Protein AF-A0A7C4CI92-F1 (afdb_monomer_lite)

Sequence (298 aa):
MAIMGMILSGGLESLERYFREVYGPNAEVLRVLEIPSGKERSGMDLKGFGYGIPYLIEVSVNGEIKKVVLETIRPEGFGHEHFSDRAQILLWQHSAFNNLPKHVRSIDVGAFTARGTLKSLGDCREFFIITEFVDGKPYYLDLEAIKARGELSNLDVERCLALSNYLVEVHSVKGVGLEPLYIRRARELIGHGECIMGLIDSYPPGLEYADEGTLMEIERKCIEWRWRLKKKAYRCARVHGDFHPWNILFREGTDFTVLDRSRGEWGEPADDLAAMTINYLFYSLQAYGEIKDPFKRL

Structure (mmCIF, N/CA/C/O backbone):
data_AF-A0A7C4CI92-F1
#
_entry.id   AF-A0A7C4CI92-F1
#
loop_
_atom_site.group_PDB
_atom_site.id
_atom_site.type_symbol
_atom_site.label_atom_id
_atom_site.label_alt_id
_atom_site.label_comp_id
_atom_site.label_asym_id
_atom_site.label_entity_id
_atom_site.label_seq_id
_atom_site.pdbx_PDB_ins_code
_atom_site.Cartn_x
_atom_site.Cartn_y
_atom_site.Cartn_z
_atom_site.occupancy
_atom_site.B_iso_or_equiv
_atom_site.auth_seq_id
_atom_site.auth_comp_id
_atom_site.auth_asym_id
_atom_site.auth_atom_id
_atom_site.pdbx_PDB_model_num
ATOM 1 N N . MET A 1 1 ? -14.639 14.294 4.909 1.00 31.89 1 MET A N 1
ATOM 2 C CA . MET A 1 1 ? -15.789 14.915 5.613 1.00 31.89 1 MET A CA 1
ATOM 3 C C . MET A 1 1 ? -17.120 14.195 5.362 1.00 31.89 1 MET A C 1
ATOM 5 O O . MET A 1 1 ? -17.843 14.011 6.326 1.00 31.89 1 MET A O 1
ATOM 9 N N . ALA A 1 2 ? -17.440 13.712 4.150 1.00 29.64 2 ALA A N 1
ATOM 10 C CA . ALA A 1 2 ? -18.724 13.030 3.880 1.00 29.64 2 ALA A CA 1
ATOM 11 C C . ALA A 1 2 ? -18.882 11.633 4.536 1.00 29.64 2 ALA A C 1
ATOM 13 O O . ALA A 1 2 ? -19.946 11.322 5.062 1.00 29.64 2 ALA A O 1
ATOM 14 N N . ILE A 1 3 ? -17.813 10.826 4.615 1.00 36.97 3 ILE A N 1
ATOM 15 C CA . ILE A 1 3 ? -17.832 9.509 5.301 1.00 36.97 3 ILE A CA 1
ATOM 16 C C . ILE A 1 3 ? -18.056 9.660 6.820 1.00 36.97 3 ILE A C 1
ATOM 18 O O . ILE A 1 3 ? -18.629 8.787 7.466 1.00 36.97 3 ILE A O 1
ATOM 22 N N . MET A 1 4 ? -17.672 10.809 7.383 1.00 38.66 4 MET A N 1
ATOM 23 C CA . MET A 1 4 ? -17.744 11.106 8.818 1.00 38.66 4 MET A CA 1
ATOM 24 C C . MET A 1 4 ? -19.188 11.204 9.337 1.00 38.66 4 MET A C 1
ATOM 26 O O . MET A 1 4 ? -19.422 10.939 10.509 1.00 38.66 4 MET A O 1
ATOM 30 N N . GLY A 1 5 ? -20.148 11.543 8.466 1.00 34.94 5 GLY A N 1
ATOM 31 C CA . GLY A 1 5 ? -21.577 11.593 8.795 1.00 34.94 5 GLY A CA 1
ATOM 32 C C . GLY A 1 5 ? -22.371 10.336 8.414 1.00 34.94 5 GLY A C 1
ATOM 33 O O . GLY A 1 5 ? -23.483 10.160 8.902 1.00 34.94 5 GLY A O 1
ATOM 34 N N . MET A 1 6 ? -21.824 9.457 7.563 1.00 36.69 6 MET A N 1
ATOM 35 C CA . MET A 1 6 ? -22.544 8.286 7.027 1.00 36.69 6 MET A CA 1
ATOM 36 C C . MET A 1 6 ? -22.371 7.000 7.847 1.00 36.69 6 MET A C 1
ATOM 38 O O . MET A 1 6 ? -23.255 6.148 7.810 1.00 36.69 6 MET A O 1
ATOM 42 N N . ILE A 1 7 ? -21.291 6.866 8.629 1.00 44.41 7 ILE A N 1
ATOM 43 C CA . ILE A 1 7 ? -21.002 5.660 9.440 1.00 44.41 7 ILE A CA 1
ATOM 44 C C . ILE A 1 7 ? -22.080 5.393 10.518 1.00 44.41 7 ILE A C 1
ATOM 46 O O . ILE A 1 7 ? -22.148 4.313 11.089 1.00 44.41 7 ILE A O 1
ATOM 50 N N . LEU A 1 8 ? -22.966 6.353 10.780 1.00 49.16 8 LEU A N 1
ATOM 51 C CA . LEU A 1 8 ? -23.655 6.481 12.062 1.00 49.16 8 LEU A CA 1
ATOM 52 C C . LEU A 1 8 ? -25.186 6.438 11.967 1.00 49.16 8 LEU A C 1
ATOM 54 O O . LEU A 1 8 ? -25.868 7.010 12.809 1.00 49.16 8 LEU A O 1
ATOM 58 N N . SER A 1 9 ? -25.748 5.797 10.940 1.00 44.81 9 SER A N 1
ATOM 59 C CA . SER A 1 9 ? -27.210 5.631 10.834 1.00 44.81 9 SER A CA 1
ATOM 60 C C . SER A 1 9 ? -27.744 4.341 11.470 1.00 44.81 9 SER A C 1
ATOM 62 O O . SER A 1 9 ? -28.949 4.239 11.698 1.00 44.81 9 SER A O 1
ATOM 64 N N . GLY A 1 10 ? -26.876 3.381 11.811 1.00 51.94 10 GLY A N 1
ATOM 65 C CA . GLY A 1 10 ? -27.260 2.177 12.545 1.00 51.94 10 GLY A CA 1
ATOM 66 C C . GLY A 1 10 ? -27.449 2.481 14.028 1.00 51.94 10 GLY A C 1
ATOM 67 O O . GLY A 1 10 ? -26.474 2.570 14.767 1.00 51.94 10 GLY A O 1
ATOM 68 N N . GLY A 1 11 ? -28.697 2.667 14.460 1.00 68.19 11 GLY A N 1
ATOM 69 C CA . GLY A 1 11 ? -29.050 2.842 15.872 1.00 68.19 11 GLY A CA 1
ATOM 70 C C . GLY A 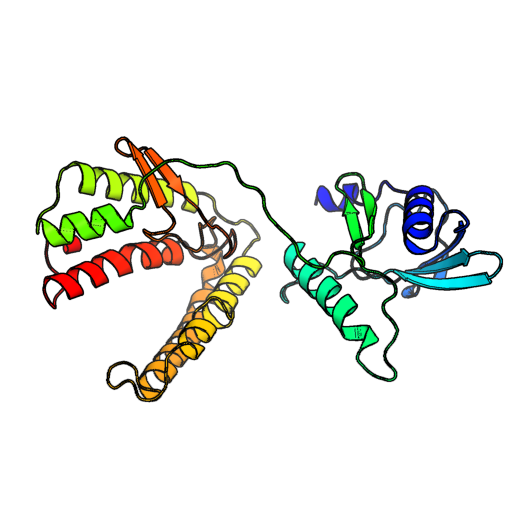1 11 ? -28.852 1.572 16.714 1.00 68.19 11 GLY A C 1
ATOM 71 O O . GLY A 1 11 ? -28.164 0.631 16.313 1.00 68.19 11 GLY A O 1
ATOM 72 N N . LEU A 1 12 ? -29.507 1.531 17.878 1.00 76.44 12 LEU A N 1
ATOM 73 C CA . LEU A 1 12 ? -29.485 0.413 18.839 1.00 76.44 12 LEU A CA 1
ATOM 74 C C . LEU A 1 12 ? -29.743 -0.957 18.176 1.00 76.44 12 LEU A C 1
ATOM 76 O O . LEU A 1 12 ? -29.064 -1.933 18.484 1.00 76.44 12 LEU A O 1
ATOM 80 N N . GLU A 1 13 ? -30.628 -1.004 17.177 1.00 82.00 13 GLU A N 1
ATOM 81 C CA . GLU A 1 13 ? -30.944 -2.210 16.397 1.00 82.00 13 GLU A CA 1
ATOM 82 C C . GLU A 1 13 ? -29.722 -2.848 15.719 1.00 82.00 13 GLU A C 1
ATOM 84 O O . GLU A 1 13 ? -29.640 -4.071 15.593 1.00 82.00 13 GLU A O 1
ATOM 89 N N . SER A 1 14 ? -28.760 -2.040 15.258 1.00 85.69 14 SER A N 1
ATOM 90 C CA . SER A 1 14 ? -27.549 -2.581 14.639 1.00 85.69 14 SER A CA 1
ATOM 91 C C . SER A 1 14 ? -26.626 -3.223 15.672 1.00 85.69 14 SER A C 1
ATOM 93 O O . SER A 1 14 ? -25.970 -4.211 15.345 1.00 85.69 14 SER A O 1
ATOM 95 N N . LEU A 1 15 ? -26.554 -2.670 16.886 1.00 88.81 15 LEU A N 1
ATOM 96 C CA . LEU A 1 15 ? -25.782 -3.257 17.984 1.00 88.81 15 LEU A CA 1
ATOM 97 C C . LEU A 1 15 ? -26.432 -4.550 18.465 1.00 88.81 15 LEU A C 1
ATOM 99 O O . LEU A 1 15 ? -25.735 -5.540 18.649 1.00 88.81 15 LEU A O 1
ATOM 103 N N . GLU A 1 16 ? -27.757 -4.571 18.608 1.00 90.00 16 GLU A N 1
ATOM 104 C CA . GLU A 1 16 ? -28.485 -5.791 18.958 1.00 90.00 16 GLU A CA 1
ATOM 105 C C . GLU A 1 16 ? -28.254 -6.900 17.940 1.00 90.00 16 GLU A C 1
ATOM 107 O O . GLU A 1 16 ? -27.928 -8.023 18.315 1.00 90.00 16 GLU A O 1
ATOM 112 N N . ARG A 1 17 ? -28.374 -6.592 16.643 1.00 91.88 17 ARG A N 1
ATOM 113 C CA . ARG A 1 17 ? -28.113 -7.572 15.584 1.00 91.88 17 ARG A CA 1
ATOM 114 C C . ARG A 1 17 ? -26.695 -8.131 15.677 1.00 91.88 17 ARG A C 1
ATOM 116 O O . ARG A 1 17 ? -26.527 -9.342 15.599 1.00 91.88 17 ARG A O 1
ATOM 123 N N . TYR A 1 18 ? -25.711 -7.259 15.875 1.00 94.56 18 TYR A N 1
ATOM 124 C CA . TYR A 1 18 ? -24.314 -7.650 16.035 1.00 94.56 18 TYR A CA 1
ATOM 125 C C . TYR A 1 18 ? -24.098 -8.534 17.267 1.00 94.56 18 TYR A C 1
ATOM 127 O O . TYR A 1 18 ? -23.521 -9.609 17.160 1.00 94.56 18 TYR A O 1
ATOM 135 N N . PHE A 1 19 ? -24.621 -8.161 18.436 1.00 95.56 19 PHE A N 1
ATOM 136 C CA . PHE A 1 19 ? -24.462 -8.995 19.629 1.00 95.56 19 PHE A CA 1
ATOM 137 C C . PHE A 1 19 ? -25.232 -10.312 19.546 1.00 95.56 19 PHE A C 1
ATOM 139 O O . PHE A 1 19 ? -24.803 -11.284 20.161 1.00 95.56 19 PHE A O 1
ATOM 146 N N . ARG A 1 20 ? -26.311 -10.392 18.756 1.00 95.12 20 ARG A N 1
ATOM 147 C CA . ARG A 1 20 ? -26.966 -11.672 18.451 1.00 95.12 20 ARG A CA 1
ATOM 148 C C . ARG A 1 20 ? -26.115 -12.582 17.570 1.00 95.12 20 ARG A C 1
ATOM 150 O O . ARG A 1 20 ? -26.191 -13.796 17.721 1.00 95.12 20 ARG A O 1
ATOM 157 N N . GLU A 1 21 ? -25.300 -12.016 16.686 1.00 94.62 21 GLU A N 1
ATOM 158 C CA . GLU A 1 21 ? -24.302 -12.763 15.912 1.00 94.62 21 GLU A CA 1
ATOM 159 C C . GLU A 1 21 ? -23.171 -13.269 16.825 1.00 94.62 21 GLU A C 1
ATOM 161 O O . GLU A 1 21 ? -22.838 -14.449 16.788 1.00 94.62 21 GLU A O 1
ATOM 166 N N . VAL A 1 22 ? -22.659 -12.414 17.719 1.00 95.44 22 VAL A N 1
ATOM 167 C CA . VAL A 1 22 ? -21.520 -12.730 18.606 1.00 95.44 22 VAL A CA 1
ATOM 168 C C . VAL A 1 22 ? -21.887 -13.670 19.764 1.00 95.44 22 VAL A C 1
ATOM 170 O O . VAL A 1 22 ? -21.120 -14.568 20.106 1.00 95.44 22 VAL A O 1
ATOM 173 N N . TYR A 1 23 ? -23.039 -13.466 20.406 1.00 95.69 23 TYR A N 1
ATOM 174 C CA . TYR A 1 23 ? -23.449 -14.192 21.618 1.00 95.69 23 TYR A CA 1
ATOM 175 C C . TYR A 1 23 ? -24.660 -15.115 21.429 1.00 95.69 23 TYR A C 1
ATOM 177 O O . TYR A 1 23 ? -25.036 -15.827 22.364 1.00 95.69 23 TYR A O 1
ATOM 185 N N . GLY A 1 24 ? -25.262 -15.136 20.240 1.00 94.25 24 GLY A N 1
ATOM 186 C CA . GLY A 1 24 ? -26.440 -15.940 19.922 1.00 94.25 24 GLY A CA 1
ATOM 187 C C . GLY A 1 24 ? -27.769 -15.172 20.012 1.00 94.25 24 GLY A C 1
ATOM 188 O O . GLY A 1 24 ? -27.833 -14.052 20.520 1.00 94.25 24 GLY A O 1
ATOM 189 N N . PRO A 1 25 ? -28.876 -15.777 19.542 1.00 94.44 25 PRO A N 1
ATOM 190 C CA . PRO A 1 25 ? -30.129 -15.075 19.235 1.00 94.44 25 PRO A CA 1
ATOM 191 C C . PRO A 1 25 ? -30.817 -14.407 20.435 1.00 94.44 25 PRO A C 1
ATOM 193 O O . PRO A 1 25 ? -31.605 -13.486 20.239 1.00 94.44 25 PRO A O 1
ATOM 196 N N . ASN A 1 26 ? -30.506 -14.839 21.660 1.00 93.50 26 ASN A N 1
ATOM 197 C CA . ASN A 1 26 ? -31.076 -14.300 22.898 1.00 93.50 26 ASN A CA 1
ATOM 198 C C . ASN A 1 26 ? -30.316 -13.075 23.436 1.00 93.50 26 ASN A C 1
ATOM 200 O O . ASN A 1 26 ? -30.596 -12.638 24.550 1.00 93.50 26 ASN A O 1
ATOM 204 N N . ALA A 1 27 ? -29.322 -12.561 22.705 1.00 95.75 27 ALA A N 1
ATOM 205 C CA . ALA A 1 27 ? -28.591 -11.373 23.117 1.00 95.75 27 ALA A CA 1
ATOM 206 C C . ALA A 1 27 ? -29.447 -10.103 22.962 1.00 95.75 27 ALA A C 1
ATOM 208 O O . ALA A 1 27 ? -30.038 -9.852 21.904 1.00 95.75 27 ALA A O 1
ATOM 209 N N . GLU A 1 28 ? -29.470 -9.285 24.011 1.00 93.19 28 GLU A N 1
ATOM 210 C CA . GLU A 1 28 ? -30.205 -8.019 24.064 1.00 93.19 28 GLU A CA 1
ATOM 211 C C . GLU A 1 28 ? -29.316 -6.914 24.636 1.00 93.19 28 GLU A C 1
ATOM 213 O O . GLU A 1 28 ? -28.684 -7.087 25.679 1.00 93.19 28 GLU A O 1
ATOM 218 N N . VAL A 1 29 ? -29.258 -5.771 23.951 1.00 92.50 29 VAL A N 1
ATOM 219 C CA . VAL A 1 29 ? -28.506 -4.607 24.425 1.00 92.50 29 VAL A CA 1
ATOM 220 C C . VAL A 1 29 ? -29.355 -3.870 25.451 1.00 92.50 29 VAL A C 1
ATOM 222 O O . VAL A 1 29 ? -30.394 -3.315 25.119 1.00 92.50 29 VAL A O 1
ATOM 225 N N . LEU A 1 30 ? -28.888 -3.839 26.696 1.00 92.00 30 LEU A N 1
ATOM 226 C CA . LEU A 1 30 ? -29.582 -3.171 27.794 1.00 92.00 30 LEU A CA 1
ATOM 227 C C . LEU A 1 30 ? -29.208 -1.694 27.878 1.00 92.00 30 LEU A C 1
ATOM 229 O O . LEU A 1 30 ? -30.050 -0.848 28.168 1.00 92.00 30 LEU A O 1
ATOM 233 N N . ARG A 1 31 ? -27.921 -1.387 27.674 1.00 89.88 31 ARG A N 1
ATOM 234 C CA . ARG A 1 31 ? -27.368 -0.060 27.955 1.00 89.88 31 ARG A CA 1
ATOM 235 C C . ARG A 1 31 ? -26.133 0.246 27.121 1.00 89.88 31 ARG A C 1
ATOM 237 O O . ARG A 1 31 ? -25.298 -0.633 26.921 1.00 89.88 31 ARG A O 1
ATOM 244 N N . VAL A 1 32 ? -25.983 1.509 26.713 1.00 89.62 32 VAL A N 1
ATOM 245 C CA . VAL A 1 32 ? -24.775 2.043 26.061 1.00 89.62 32 VAL A CA 1
ATOM 246 C C . VAL A 1 32 ? -24.332 3.326 26.765 1.00 89.62 32 VAL A C 1
ATOM 248 O O . VAL A 1 32 ? -25.072 4.309 26.819 1.00 89.62 32 VAL A O 1
ATOM 251 N N . LEU A 1 33 ? -23.108 3.326 27.288 1.00 89.06 33 LEU A N 1
ATOM 252 C CA . LEU A 1 33 ? -22.523 4.418 28.059 1.00 89.06 33 LEU A CA 1
ATOM 253 C C . LEU A 1 33 ? -21.216 4.882 27.415 1.00 89.06 33 LEU A C 1
ATOM 255 O O . LEU A 1 33 ? -20.290 4.096 27.228 1.00 89.06 33 LEU A O 1
ATOM 259 N N . GLU A 1 34 ? -21.108 6.174 27.130 1.00 88.69 34 GLU A N 1
ATOM 260 C CA . GLU A 1 34 ? -19.835 6.782 26.756 1.00 88.69 34 GLU A CA 1
ATOM 261 C C . GLU A 1 34 ? -18.941 6.907 27.996 1.00 88.69 34 GLU A C 1
ATOM 263 O O . GLU A 1 34 ? -19.280 7.634 28.931 1.00 88.69 34 GLU A O 1
ATOM 268 N N . ILE A 1 35 ? -17.801 6.209 28.020 1.00 87.88 35 ILE A N 1
ATOM 269 C CA . ILE A 1 35 ? -16.990 6.098 29.243 1.00 87.88 35 ILE A CA 1
ATOM 270 C C . ILE A 1 35 ? -16.416 7.457 29.685 1.00 87.88 35 ILE A C 1
ATOM 272 O O . ILE A 1 35 ? -16.589 7.791 30.858 1.00 87.88 35 ILE A O 1
ATOM 276 N N . PRO A 1 36 ? -15.789 8.279 28.812 1.00 86.25 36 PRO A N 1
ATOM 277 C CA . PRO A 1 36 ? -15.174 9.532 29.258 1.00 86.25 36 PRO A CA 1
ATOM 278 C C . PRO A 1 36 ? -16.160 10.551 29.840 1.00 86.25 36 PRO A C 1
ATOM 280 O O . PRO A 1 36 ? -15.812 11.272 30.771 1.00 86.25 36 PRO A O 1
ATOM 283 N N . SER A 1 37 ? -17.377 10.636 29.294 1.00 84.44 37 SER A N 1
ATOM 284 C CA . SER A 1 37 ? -18.380 11.616 29.732 1.00 84.44 37 SER A CA 1
ATOM 285 C C . SER A 1 37 ? -19.419 11.053 30.701 1.00 84.44 37 SER A C 1
ATOM 287 O O . SER A 1 37 ? -20.183 11.826 31.278 1.00 84.44 37 SER A O 1
ATOM 289 N N . GLY A 1 38 ? -19.487 9.728 30.867 1.00 83.56 38 GLY A N 1
ATOM 290 C CA . GLY A 1 38 ? -20.527 9.055 31.646 1.00 83.56 38 GLY A CA 1
ATOM 291 C C . GLY A 1 38 ? -21.937 9.260 31.084 1.00 83.56 38 GLY A C 1
ATOM 292 O O . GLY A 1 38 ? -22.917 9.024 31.790 1.00 83.56 38 GLY A O 1
ATOM 293 N N . LYS A 1 39 ? -22.065 9.736 29.837 1.00 83.44 39 LYS A N 1
ATOM 294 C CA . LYS A 1 39 ? -23.361 9.993 29.209 1.00 83.44 39 LYS A CA 1
ATOM 295 C C . LYS A 1 39 ? -23.929 8.714 28.624 1.00 83.44 39 LYS A C 1
ATOM 297 O O . LYS A 1 39 ? -23.291 8.036 27.818 1.00 83.44 39 LYS A O 1
ATOM 302 N N . GLU A 1 40 ? -25.157 8.415 29.016 1.00 81.62 40 GLU A N 1
ATOM 303 C CA . GLU A 1 40 ? -25.932 7.331 28.434 1.00 81.62 40 GLU A CA 1
ATOM 304 C C . GLU A 1 40 ? -26.476 7.746 27.068 1.00 81.62 40 GLU A C 1
ATOM 306 O O . GLU A 1 40 ? -26.935 8.876 26.883 1.00 81.62 40 GLU A O 1
ATOM 311 N N . ARG A 1 41 ? -26.389 6.840 26.094 1.00 74.81 41 ARG A N 1
ATOM 312 C CA . ARG A 1 41 ? -26.851 7.073 24.725 1.00 74.81 41 ARG A CA 1
ATOM 313 C C . ARG A 1 41 ? -28.164 6.325 24.505 1.00 74.81 41 ARG A C 1
ATOM 315 O O . ARG A 1 41 ? -28.207 5.109 24.656 1.00 74.81 41 ARG A O 1
ATOM 322 N N . SER A 1 42 ? -29.227 7.042 24.137 1.00 62.62 42 SER A N 1
ATOM 323 C CA . SER A 1 42 ? -30.542 6.465 23.822 1.00 62.62 42 SER A CA 1
ATOM 324 C C . SER A 1 42 ? -30.749 6.323 22.306 1.00 62.62 42 SER A C 1
ATOM 326 O O . SER A 1 42 ? -30.034 6.934 21.513 1.00 62.62 42 SER A O 1
ATOM 328 N N . GLY A 1 43 ? -31.715 5.493 21.887 1.00 53.91 43 GLY A N 1
ATOM 329 C CA . GLY A 1 43 ? -31.842 4.913 20.536 1.00 53.91 43 GLY A CA 1
ATOM 330 C C . GLY A 1 43 ? -31.825 5.846 19.308 1.00 53.91 43 GLY A C 1
ATOM 331 O O . GLY A 1 43 ? -31.629 5.342 18.205 1.00 53.91 43 GLY A O 1
ATOM 332 N N . MET A 1 44 ? -31.962 7.171 19.459 1.00 43.56 44 MET A N 1
ATOM 333 C CA . MET A 1 44 ? -31.806 8.157 18.367 1.00 43.56 44 MET A CA 1
ATOM 334 C C . MET A 1 44 ? -30.478 8.944 18.405 1.00 43.56 44 MET A C 1
ATOM 336 O O . MET A 1 44 ? -30.077 9.502 17.383 1.00 43.56 44 MET A O 1
ATOM 340 N N . ASP A 1 45 ? -29.773 8.945 19.542 1.00 49.62 45 ASP A N 1
ATOM 341 C CA . ASP A 1 45 ? -28.539 9.707 19.812 1.00 49.62 45 ASP A CA 1
ATOM 342 C C . ASP A 1 45 ? -27.249 8.902 19.575 1.00 49.62 45 ASP A C 1
ATOM 344 O O . ASP A 1 45 ? -26.140 9.412 19.753 1.00 49.62 45 ASP A O 1
ATOM 348 N N . LEU A 1 46 ? -27.375 7.646 19.134 1.00 52.34 46 LEU A N 1
ATOM 349 C CA . LEU A 1 46 ? -26.251 6.795 18.716 1.00 52.34 46 LEU A CA 1
ATOM 350 C C . LEU A 1 46 ? -25.684 7.180 17.335 1.00 52.34 46 LEU A C 1
ATOM 352 O O . LEU A 1 46 ? -24.750 6.540 16.849 1.00 52.34 46 LEU A O 1
ATOM 356 N N . LYS A 1 47 ? -26.191 8.267 16.728 1.00 45.59 47 LYS A N 1
ATOM 357 C CA . LYS A 1 47 ? -25.569 8.950 15.587 1.00 45.59 47 LYS A CA 1
ATOM 358 C C . LYS A 1 47 ? -24.243 9.593 16.012 1.00 45.59 47 LYS A C 1
ATOM 360 O O . LYS A 1 47 ? -24.148 10.810 16.124 1.00 45.59 47 LYS A O 1
ATOM 365 N N . GLY A 1 48 ? -23.221 8.798 16.313 1.00 50.69 48 GLY A N 1
ATOM 366 C CA . GLY A 1 48 ? -21.980 9.364 16.835 1.00 50.69 48 GLY A CA 1
ATOM 367 C C . GLY A 1 48 ? -21.113 8.444 17.664 1.00 50.69 48 GLY A C 1
ATOM 368 O O . GLY A 1 48 ? -20.619 8.916 18.682 1.00 50.69 48 GLY A O 1
ATOM 369 N N . PHE A 1 49 ? -20.886 7.189 17.265 1.00 57.88 49 PHE A N 1
ATOM 370 C CA . PHE A 1 49 ? -19.673 6.497 17.704 1.00 57.88 49 PHE A CA 1
ATOM 371 C C . PHE A 1 49 ? -18.478 7.323 17.224 1.00 57.88 49 PHE A C 1
ATOM 373 O O . PHE A 1 49 ? -18.091 7.292 16.055 1.00 57.88 49 PHE A O 1
ATOM 380 N N . GLY A 1 50 ? -17.975 8.175 18.113 1.00 57.88 50 GLY A N 1
ATOM 381 C CA . GLY A 1 50 ? -16.842 9.030 17.830 1.00 57.88 50 GLY A CA 1
ATOM 382 C C . GLY A 1 50 ? -15.593 8.174 17.703 1.00 57.88 50 GLY A C 1
ATOM 383 O O . GLY A 1 50 ? -15.351 7.277 18.510 1.00 57.88 50 GLY A O 1
ATOM 384 N N . TYR A 1 51 ? -14.781 8.473 16.696 1.00 65.94 51 TYR A N 1
ATOM 385 C CA . TYR A 1 51 ? -13.482 7.842 16.532 1.00 65.94 51 TYR A CA 1
ATOM 386 C C . TYR A 1 51 ? -12.596 8.066 17.768 1.00 65.94 51 TYR A C 1
ATOM 388 O O . TYR A 1 51 ? -12.332 9.214 18.149 1.00 65.94 51 TYR A O 1
ATOM 396 N N . GLY A 1 52 ? -12.113 6.974 18.363 1.00 73.00 52 GLY A N 1
ATOM 397 C CA . GLY A 1 52 ? -11.264 7.013 19.556 1.00 73.00 52 GLY A CA 1
ATOM 398 C C . GLY A 1 52 ? -12.015 7.126 20.883 1.00 73.00 52 GLY A C 1
ATOM 399 O O . GLY A 1 52 ? -11.365 7.320 21.906 1.00 73.00 52 GLY A O 1
ATOM 400 N N . ILE A 1 53 ? -13.352 7.055 20.893 1.00 82.44 53 ILE A N 1
ATOM 401 C CA . ILE A 1 53 ? -14.140 7.114 22.132 1.00 82.44 53 ILE A CA 1
ATOM 402 C C . ILE A 1 53 ? -14.560 5.693 22.539 1.00 82.44 53 ILE A C 1
ATOM 404 O O . ILE A 1 53 ? -15.202 5.014 21.737 1.00 82.44 53 ILE A O 1
ATOM 408 N N . PRO A 1 54 ? -14.229 5.239 23.761 1.00 89.81 54 PRO A N 1
ATOM 409 C CA . PRO A 1 54 ? -14.654 3.937 24.254 1.00 89.81 54 PRO A CA 1
ATOM 410 C C . PRO A 1 54 ? -16.078 3.984 24.828 1.00 89.81 54 PRO A C 1
ATOM 412 O O . PRO A 1 54 ? -16.440 4.895 25.585 1.00 89.81 54 PRO A O 1
ATOM 415 N N . TYR A 1 55 ? -16.877 2.971 24.494 1.00 90.12 55 TYR A N 1
ATOM 416 C CA . TYR A 1 55 ? -18.257 2.820 24.955 1.00 90.12 55 TYR A CA 1
ATOM 417 C C . TYR A 1 55 ? -18.419 1.530 25.748 1.00 90.12 55 TYR A C 1
ATOM 419 O O . TYR A 1 55 ? -18.139 0.452 25.235 1.00 90.12 55 TYR A O 1
ATOM 427 N N . LEU A 1 56 ? -18.925 1.635 26.974 1.00 93.81 56 LEU A N 1
ATOM 428 C CA . LEU A 1 56 ? -19.374 0.488 27.753 1.00 93.81 56 LEU A CA 1
ATOM 429 C C . LEU A 1 56 ? -20.767 0.081 27.271 1.00 93.81 56 LEU A C 1
ATOM 431 O O . LEU A 1 56 ? -21.681 0.904 27.231 1.00 93.81 56 LEU A O 1
ATOM 435 N N . ILE A 1 57 ? -20.936 -1.196 26.955 1.00 93.62 57 ILE A N 1
ATOM 436 C CA . ILE A 1 57 ? -22.205 -1.781 26.541 1.00 93.62 57 ILE A CA 1
ATOM 437 C C . ILE A 1 57 ? -22.552 -2.907 27.512 1.00 93.62 57 ILE A C 1
ATOM 439 O O . ILE A 1 57 ? -21.736 -3.795 27.771 1.00 93.62 57 ILE A O 1
ATOM 443 N N . GLU A 1 58 ? -23.762 -2.862 28.061 1.00 95.56 58 GLU A N 1
ATOM 444 C CA . GLU A 1 58 ? -24.316 -3.947 28.870 1.00 95.56 58 GLU A CA 1
ATOM 445 C C . GLU A 1 58 ? -25.250 -4.781 27.990 1.00 95.56 58 GLU A C 1
ATOM 447 O O . GLU A 1 58 ? -26.177 -4.249 27.378 1.00 95.56 58 GLU A O 1
ATOM 452 N N . VAL A 1 59 ? -24.983 -6.084 27.905 1.00 95.69 59 VAL A N 1
ATOM 453 C CA . VAL A 1 59 ? -25.703 -7.032 27.050 1.00 95.69 59 VAL A CA 1
ATOM 454 C C . VAL A 1 59 ? -26.235 -8.169 27.913 1.00 95.69 59 VAL A C 1
ATOM 456 O O . VAL A 1 59 ? -25.459 -8.837 28.595 1.00 95.69 59 VAL A O 1
ATOM 459 N N . SER A 1 60 ? -27.543 -8.410 27.884 1.00 96.44 60 SER A N 1
ATOM 460 C CA . SER A 1 60 ? -28.142 -9.613 28.463 1.00 96.44 60 SER A CA 1
ATOM 461 C C . SER A 1 60 ? -27.906 -10.788 27.524 1.00 96.44 60 SER A C 1
ATOM 463 O O . SER A 1 60 ? -28.229 -10.705 26.341 1.00 96.44 60 SER A O 1
ATOM 465 N N . VAL A 1 61 ? -27.344 -11.882 28.031 1.00 95.38 61 VAL A N 1
ATOM 466 C CA . VAL A 1 61 ? -27.124 -13.125 27.286 1.00 95.38 61 VAL A CA 1
ATOM 467 C C . VAL A 1 61 ? -27.593 -14.280 28.157 1.00 95.38 61 VAL A C 1
ATOM 469 O O . VAL A 1 61 ? -26.968 -14.589 29.167 1.00 95.38 61 VAL A O 1
ATOM 472 N N . ASN A 1 62 ? -28.702 -14.921 27.775 1.00 92.75 62 ASN A N 1
ATOM 473 C CA . ASN A 1 62 ? -29.304 -16.036 28.523 1.00 92.75 62 ASN A CA 1
ATOM 474 C C . ASN A 1 62 ? -29.530 -15.723 30.021 1.00 92.75 62 ASN A C 1
ATOM 476 O O . ASN A 1 62 ? -29.321 -16.577 30.878 1.00 92.75 62 ASN A O 1
ATOM 480 N N . GLY A 1 63 ? -29.940 -14.489 30.337 1.00 89.56 63 GLY A N 1
ATOM 481 C CA . GLY A 1 63 ? -30.202 -14.033 31.708 1.00 89.56 63 GLY A CA 1
ATOM 482 C C . GLY A 1 63 ? -28.977 -13.512 32.471 1.00 89.56 63 GLY A C 1
ATOM 483 O O . GLY A 1 63 ? -29.140 -12.971 33.562 1.00 89.56 63 GLY A O 1
ATOM 484 N N . GLU A 1 64 ? -27.768 -13.611 31.911 1.00 95.69 64 GLU A N 1
ATOM 485 C CA . GLU A 1 64 ? -26.559 -13.006 32.479 1.00 95.69 64 GLU A CA 1
ATOM 486 C C . GLU A 1 64 ? -26.246 -11.656 31.831 1.00 95.69 64 GLU A C 1
ATOM 488 O O . GLU A 1 64 ? -26.242 -11.531 30.607 1.00 95.69 64 GLU A O 1
ATOM 493 N N . ILE A 1 65 ? -25.888 -10.656 32.640 1.00 97.19 65 ILE A N 1
ATOM 494 C CA . ILE A 1 65 ? -25.431 -9.358 32.131 1.00 97.19 65 ILE A CA 1
ATOM 495 C C . ILE A 1 65 ? -23.929 -9.425 31.850 1.00 97.19 65 ILE A C 1
ATOM 497 O O . ILE A 1 65 ? -23.110 -9.530 32.766 1.00 97.19 65 ILE A O 1
ATOM 501 N N . LYS A 1 66 ? -23.558 -9.308 30.575 1.00 96.69 66 LYS A N 1
ATOM 502 C CA . LYS A 1 66 ? -22.178 -9.130 30.118 1.00 96.69 66 LYS A CA 1
ATOM 503 C C . LYS A 1 66 ? -21.885 -7.648 29.916 1.00 96.69 66 LYS A C 1
ATOM 505 O O . LYS A 1 66 ? -22.714 -6.905 29.402 1.00 96.69 66 LYS A O 1
ATOM 510 N N . LYS A 1 67 ? -20.686 -7.225 30.316 1.00 96.62 67 LYS A N 1
ATOM 511 C CA . LYS A 1 67 ? -20.180 -5.860 30.135 1.00 96.62 67 LYS A CA 1
ATOM 512 C C . LYS A 1 67 ? -19.035 -5.891 29.142 1.00 96.62 67 LYS A C 1
ATOM 514 O O . LYS A 1 67 ? -18.054 -6.594 29.374 1.00 96.62 67 LYS A O 1
ATOM 519 N N . VAL A 1 68 ? -19.167 -5.149 28.053 1.00 96.38 68 VAL A N 1
ATOM 520 C CA . VAL A 1 68 ? -18.188 -5.129 26.961 1.00 96.38 68 VAL A CA 1
ATOM 521 C C . VAL A 1 68 ? -17.839 -3.696 26.599 1.00 96.38 68 VAL A C 1
ATOM 523 O O . VAL A 1 68 ? -18.641 -2.791 26.819 1.00 96.38 68 VAL A O 1
ATOM 526 N N . VAL A 1 69 ? -16.642 -3.483 26.061 1.00 94.75 69 VAL A N 1
ATOM 527 C CA . VAL A 1 69 ? -16.208 -2.162 25.601 1.00 94.75 69 VAL A CA 1
ATOM 528 C C . VAL A 1 69 ? -16.067 -2.192 24.087 1.00 94.75 69 VAL A C 1
ATOM 530 O O . VAL A 1 69 ? -15.391 -3.063 23.544 1.00 94.75 69 VAL A O 1
ATOM 533 N N . LEU A 1 70 ? -16.727 -1.252 23.415 1.00 92.25 70 LEU A N 1
ATOM 534 C CA . LEU A 1 70 ? -16.555 -0.989 21.992 1.00 92.25 70 LEU A CA 1
ATOM 535 C C . LEU A 1 70 ? -15.605 0.195 21.832 1.00 92.25 70 LEU A C 1
ATOM 537 O O . LEU A 1 70 ? -15.881 1.287 22.333 1.00 92.25 70 LEU A O 1
ATOM 541 N N . GLU A 1 71 ? -14.509 -0.023 21.110 1.00 91.31 71 GLU A N 1
ATOM 542 C CA . GLU A 1 71 ? -13.479 0.983 20.848 1.00 91.31 71 GLU A CA 1
ATOM 543 C C . GLU A 1 71 ? -13.198 1.103 19.347 1.00 91.31 71 GLU A C 1
ATOM 545 O O . GLU A 1 71 ? -13.383 0.165 18.573 1.00 91.31 71 GLU A O 1
ATOM 550 N N . THR A 1 72 ? -12.745 2.283 18.928 1.00 90.00 72 THR A N 1
ATOM 551 C CA . THR A 1 72 ? -12.320 2.563 17.551 1.00 90.00 72 THR A CA 1
ATOM 552 C C . THR A 1 72 ? -10.999 3.322 17.576 1.00 90.00 72 THR A C 1
ATOM 554 O O . THR A 1 72 ? -10.737 4.073 18.510 1.00 90.00 72 THR A O 1
ATOM 557 N N . ILE A 1 73 ? -10.166 3.173 16.544 1.00 89.56 73 ILE A N 1
ATOM 558 C CA . ILE A 1 73 ? -8.902 3.919 16.435 1.00 89.56 73 ILE A CA 1
ATOM 559 C C . ILE A 1 73 ? -9.153 5.230 15.698 1.00 89.56 73 ILE A C 1
ATOM 561 O O . ILE A 1 73 ? -9.759 5.239 14.627 1.00 89.56 73 ILE A O 1
ATOM 565 N N . ARG A 1 74 ? -8.682 6.351 16.245 1.00 88.25 74 ARG A N 1
ATOM 566 C CA . ARG A 1 74 ? -8.844 7.655 15.600 1.00 88.25 74 ARG A CA 1
ATOM 567 C C . ARG A 1 74 ? -7.922 7.801 14.378 1.00 88.25 74 ARG A C 1
ATOM 569 O O . ARG A 1 74 ? -6.752 7.434 14.475 1.00 88.25 74 ARG A O 1
ATOM 576 N N . PRO A 1 75 ? -8.407 8.369 13.255 1.00 86.75 75 PRO A N 1
ATOM 577 C CA . PRO A 1 75 ? -7.542 8.725 12.135 1.00 86.75 75 PRO A CA 1
ATOM 578 C C . PRO A 1 75 ? -6.527 9.805 12.531 1.00 86.75 75 PRO A C 1
ATOM 580 O O . PRO A 1 75 ? -6.913 10.933 12.833 1.00 86.75 75 PRO A O 1
ATOM 583 N N . GLU A 1 76 ? -5.240 9.456 12.537 1.00 83.88 76 GLU A N 1
ATOM 584 C CA . GLU A 1 76 ? -4.123 10.306 12.975 1.00 83.88 76 GLU A CA 1
ATOM 585 C C . GLU A 1 76 ? -2.820 9.976 12.212 1.00 83.88 76 GLU A C 1
ATOM 587 O O . GLU A 1 76 ? -2.716 8.934 11.568 1.00 83.88 76 GLU A O 1
ATOM 592 N N . GLY A 1 77 ? -1.810 10.854 12.310 1.00 82.00 77 GLY A N 1
ATOM 593 C CA . GLY A 1 77 ? -0.554 10.839 11.527 1.00 82.00 77 GLY A CA 1
ATOM 594 C C . GLY A 1 77 ? 0.478 9.737 11.854 1.00 82.00 77 GLY A C 1
ATOM 595 O O . GLY A 1 77 ? 1.656 9.834 11.478 1.00 82.00 77 GLY A O 1
ATOM 596 N N . PHE A 1 78 ? 0.077 8.728 12.625 1.00 82.50 78 PHE A N 1
ATOM 597 C CA . PHE A 1 78 ? 0.951 7.680 13.163 1.00 82.50 78 PHE A CA 1
ATOM 598 C C . PHE A 1 78 ? 0.794 6.336 12.442 1.00 82.50 78 PHE A C 1
ATOM 600 O O . PHE A 1 78 ? 1.188 5.311 12.985 1.00 82.50 78 PHE A O 1
ATOM 607 N N . GLY A 1 79 ? 0.260 6.338 11.215 1.00 85.69 79 GLY A N 1
ATOM 608 C CA . GLY A 1 79 ? -0.147 5.106 10.540 1.00 85.69 79 GLY A CA 1
ATOM 609 C C . GLY A 1 79 ? -1.573 4.710 10.906 1.00 85.69 79 GLY A C 1
ATOM 610 O O . GLY A 1 79 ? -1.856 3.531 11.036 1.00 85.69 79 GLY A O 1
ATOM 611 N N . HIS A 1 80 ? -2.460 5.682 11.138 1.00 91.12 80 HIS A N 1
ATOM 612 C CA . HIS A 1 80 ? -3.893 5.451 11.352 1.00 91.12 80 HIS A CA 1
ATOM 613 C C . HIS A 1 80 ? -4.739 6.159 10.286 1.00 91.12 80 HIS A C 1
ATOM 615 O O . HIS A 1 80 ? -5.955 6.261 10.441 1.00 91.12 80 HIS A O 1
ATOM 621 N N . GLU A 1 81 ? -4.127 6.727 9.248 1.00 90.31 81 GLU A N 1
ATOM 622 C CA . GLU A 1 81 ? -4.791 7.600 8.284 1.00 90.31 81 GLU A CA 1
ATOM 623 C C . GLU A 1 81 ? -5.816 6.823 7.437 1.00 90.31 81 GLU A C 1
ATOM 625 O O . GLU A 1 81 ? -6.974 7.244 7.312 1.00 90.31 81 GLU A O 1
ATOM 630 N N . HIS A 1 82 ? -5.444 5.644 6.931 1.00 90.94 82 HIS A N 1
ATOM 631 C CA . HIS A 1 82 ? -6.317 4.773 6.151 1.00 90.94 82 HIS A CA 1
ATOM 632 C C . HIS A 1 82 ? -7.115 3.825 7.051 1.00 90.94 82 HIS A C 1
ATOM 634 O O . HIS A 1 82 ? -6.727 3.478 8.167 1.00 90.94 82 HIS A O 1
ATOM 640 N N . PHE A 1 83 ? -8.282 3.393 6.565 1.00 91.25 83 PHE A N 1
ATOM 641 C CA . PHE A 1 83 ? -9.083 2.408 7.296 1.00 91.25 83 PHE A CA 1
ATOM 642 C C . PHE A 1 83 ? -8.372 1.053 7.391 1.00 91.25 83 PHE A C 1
ATOM 644 O O . PHE A 1 83 ? -8.558 0.361 8.387 1.00 91.25 83 PHE A O 1
ATOM 651 N N . SER A 1 84 ? -7.547 0.710 6.396 1.00 93.25 84 SER A N 1
ATOM 652 C CA . SER A 1 84 ? -6.724 -0.499 6.370 1.00 93.25 84 SER A CA 1
ATOM 653 C C . SER A 1 84 ? -5.715 -0.528 7.512 1.00 93.25 84 SER A C 1
ATOM 655 O O . SER A 1 84 ? -5.579 -1.562 8.154 1.00 93.25 84 SER A O 1
ATOM 657 N N . ASP A 1 85 ? -5.081 0.602 7.838 1.00 93.88 85 ASP A N 1
ATOM 658 C CA . ASP A 1 85 ? -4.104 0.641 8.932 1.00 93.88 85 ASP A CA 1
ATOM 659 C C . ASP A 1 85 ? -4.781 0.371 10.280 1.00 93.88 85 ASP A C 1
ATOM 661 O O . ASP A 1 85 ? -4.318 -0.409 11.110 1.00 93.88 85 ASP A O 1
ATOM 665 N N . ARG A 1 86 ? -5.951 0.983 10.483 1.00 94.62 86 ARG A N 1
ATOM 666 C CA . ARG A 1 86 ? -6.747 0.775 11.696 1.00 94.62 86 ARG A CA 1
ATOM 667 C C . ARG A 1 86 ? -7.273 -0.656 11.780 1.00 94.62 86 ARG A C 1
ATOM 669 O O . ARG A 1 86 ? -7.297 -1.227 12.866 1.00 94.62 86 ARG A O 1
ATOM 676 N N . ALA A 1 87 ? -7.671 -1.234 10.646 1.00 95.31 87 ALA A N 1
ATOM 677 C CA . ALA A 1 87 ? -8.077 -2.631 10.569 1.00 95.31 87 ALA A CA 1
ATOM 678 C C . ALA A 1 87 ? -6.916 -3.565 10.938 1.00 95.31 87 ALA A C 1
ATOM 680 O O . ALA A 1 87 ? -7.107 -4.435 11.780 1.00 95.31 87 ALA A O 1
ATOM 681 N N . GLN A 1 88 ? -5.714 -3.342 10.394 1.00 95.12 88 GLN A N 1
ATOM 682 C CA . GLN A 1 88 ? -4.516 -4.119 10.723 1.00 95.12 88 GLN A CA 1
ATOM 683 C C . GLN A 1 88 ? -4.260 -4.141 12.235 1.00 95.12 88 GLN A C 1
ATOM 685 O O . GLN A 1 88 ? -4.063 -5.211 12.810 1.00 95.12 88 GLN A O 1
ATOM 690 N N . ILE A 1 89 ? -4.319 -2.978 12.894 1.00 95.69 89 ILE A N 1
ATOM 691 C CA . ILE A 1 89 ? -4.105 -2.877 14.342 1.00 95.69 89 ILE A CA 1
ATOM 692 C C . ILE A 1 89 ? -5.181 -3.650 15.112 1.00 95.69 89 ILE A C 1
ATOM 694 O O . ILE A 1 89 ? -4.841 -4.456 15.975 1.00 95.69 89 ILE A O 1
ATOM 698 N N . LEU A 1 90 ? -6.464 -3.436 14.806 1.00 96.06 90 LEU A N 1
ATOM 699 C CA . LEU A 1 90 ? -7.575 -4.077 15.524 1.00 96.06 90 LEU A CA 1
ATOM 700 C C . LEU A 1 90 ? -7.591 -5.602 15.336 1.00 96.06 90 LEU A C 1
ATOM 702 O O . LEU A 1 90 ? -7.817 -6.341 16.294 1.00 96.06 90 LEU A O 1
ATOM 706 N N . LEU A 1 91 ? -7.309 -6.081 14.122 1.00 96.62 91 LEU A N 1
ATOM 707 C CA . LEU A 1 91 ? -7.204 -7.511 13.819 1.00 96.62 91 LEU A CA 1
ATOM 708 C C . LEU A 1 91 ?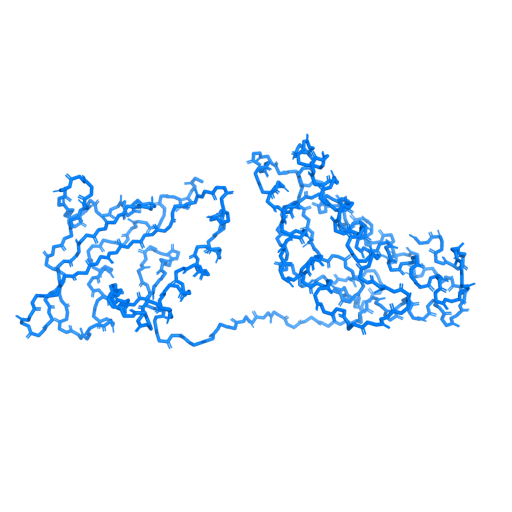 -6.035 -8.150 14.580 1.00 96.62 91 LEU A C 1
ATOM 710 O O . LEU A 1 91 ? -6.197 -9.206 15.195 1.00 96.62 91 LEU A O 1
ATOM 714 N N . TRP A 1 92 ? -4.874 -7.486 14.605 1.00 96.06 92 TRP A N 1
ATOM 715 C CA . TRP A 1 92 ? -3.726 -7.959 15.376 1.00 96.06 92 TRP A CA 1
ATOM 716 C C . TRP A 1 92 ? -4.011 -7.978 16.881 1.00 96.06 92 TRP A C 1
ATOM 718 O O . TRP A 1 92 ? -3.727 -8.971 17.548 1.00 96.06 92 TRP A O 1
ATOM 728 N N . GLN A 1 93 ? -4.632 -6.924 17.417 1.00 95.88 93 GLN A N 1
ATOM 729 C CA . GLN A 1 93 ? -5.055 -6.865 18.817 1.00 95.88 93 GLN A CA 1
ATOM 730 C C . GLN A 1 93 ? -5.988 -8.026 19.172 1.00 95.88 93 GLN A C 1
ATOM 732 O O . GLN A 1 93 ? -5.762 -8.700 20.175 1.00 95.88 93 GLN A O 1
ATOM 737 N N . HIS A 1 94 ? -6.990 -8.311 18.338 1.00 96.50 94 HIS A N 1
ATOM 738 C CA . HIS A 1 94 ? -7.907 -9.427 18.563 1.00 96.50 94 HIS A CA 1
ATOM 739 C C . HIS A 1 94 ? -7.184 -10.778 18.616 1.00 96.50 94 HIS A C 1
ATOM 741 O O . HIS A 1 94 ? -7.410 -11.562 19.540 1.00 96.50 94 HIS A O 1
ATOM 747 N N . SER A 1 95 ? -6.256 -11.008 17.683 1.00 95.00 95 SER A N 1
ATOM 748 C CA . SER A 1 95 ? -5.433 -12.220 17.645 1.00 95.00 95 SER A CA 1
ATOM 749 C C . SER A 1 95 ? -4.500 -12.341 18.861 1.00 95.00 95 SER A C 1
ATOM 751 O O . SER A 1 95 ? -4.351 -13.421 19.432 1.00 95.00 95 SER A O 1
ATOM 753 N N . ALA A 1 96 ? -3.892 -11.234 19.301 1.00 96.88 96 ALA A N 1
ATOM 754 C CA . ALA A 1 96 ? -2.831 -11.241 20.307 1.00 96.88 96 ALA A CA 1
ATOM 755 C C . ALA A 1 96 ? -3.320 -11.136 21.764 1.00 96.88 96 ALA A C 1
ATOM 757 O O . ALA A 1 96 ? -2.719 -11.748 22.648 1.00 96.88 96 ALA A O 1
ATOM 758 N N . PHE A 1 97 ? -4.396 -10.388 22.044 1.00 97.19 97 PHE A N 1
ATOM 759 C CA . PHE A 1 97 ? -4.836 -10.052 23.412 1.00 97.19 97 PHE A CA 1
ATOM 760 C C . PHE A 1 97 ? -5.064 -11.283 24.289 1.00 97.19 97 PHE A C 1
ATOM 762 O O . PHE A 1 97 ? -4.692 -11.296 25.460 1.00 97.19 97 PHE A O 1
ATOM 769 N N . ASN A 1 98 ? -5.650 -12.334 23.717 1.00 96.06 98 ASN A N 1
ATOM 770 C CA . ASN A 1 98 ? -6.000 -13.549 24.449 1.00 96.06 98 ASN A CA 1
ATOM 771 C C . ASN A 1 98 ? -4.788 -14.447 24.765 1.00 96.06 98 ASN A C 1
ATOM 773 O O . ASN A 1 98 ? -4.928 -15.385 25.547 1.00 96.06 98 ASN A O 1
ATOM 777 N N . ASN A 1 99 ? -3.612 -14.151 24.200 1.00 97.00 99 ASN A N 1
ATOM 778 C CA . ASN A 1 99 ? -2.387 -14.933 24.387 1.00 97.00 99 ASN A CA 1
ATOM 779 C C . ASN A 1 99 ? -1.464 -14.357 25.474 1.00 97.00 99 ASN A C 1
ATOM 781 O O . ASN A 1 99 ? -0.488 -15.004 25.852 1.00 97.00 99 ASN A O 1
ATOM 785 N N . LEU A 1 100 ? -1.759 -13.159 25.994 1.00 97.50 100 LEU A N 1
ATOM 786 C CA . LEU A 1 100 ? -0.967 -12.517 27.041 1.00 97.50 100 LEU A CA 1
ATOM 787 C C . LEU A 1 100 ? -1.656 -12.659 28.414 1.00 97.50 100 LEU A C 1
ATOM 789 O O . LEU A 1 100 ? -2.768 -12.156 28.601 1.00 97.50 100 LEU A O 1
ATOM 793 N N . PRO A 1 101 ? -1.022 -13.303 29.416 1.00 97.56 101 PRO A N 1
ATOM 794 C CA . PRO A 1 101 ? -1.598 -13.415 30.752 1.00 97.56 101 PRO A CA 1
ATOM 795 C C . PRO A 1 101 ? -1.907 -12.051 31.378 1.00 97.56 101 PRO A C 1
ATOM 797 O O . PRO A 1 101 ? -1.124 -11.112 31.259 1.00 97.56 101 PRO A O 1
ATOM 800 N N . LYS A 1 102 ? -3.025 -11.969 32.113 1.00 96.50 102 LYS A N 1
ATOM 801 C CA . LYS A 1 102 ? -3.516 -10.739 32.772 1.00 96.50 102 LYS A CA 1
ATOM 802 C C . LYS A 1 102 ? -3.826 -9.580 31.809 1.00 96.50 102 LYS A C 1
ATOM 804 O O . LYS A 1 102 ? -3.940 -8.442 32.255 1.00 96.50 102 LYS A O 1
ATOM 809 N N . HIS A 1 103 ? -3.999 -9.862 30.520 1.00 97.88 103 HIS A N 1
ATOM 810 C CA . HIS A 1 103 ? -4.525 -8.907 29.554 1.00 97.88 103 HIS A CA 1
ATOM 811 C C . HIS A 1 103 ? -6.057 -8.999 29.471 1.00 97.88 103 HIS A C 1
ATOM 813 O O . HIS A 1 103 ? -6.641 -10.053 29.744 1.00 97.88 103 HIS A O 1
ATOM 819 N N . VAL A 1 104 ? -6.727 -7.902 29.098 1.00 96.12 104 VAL A N 1
ATOM 820 C CA . VAL A 1 104 ? -8.164 -7.950 28.797 1.00 96.12 104 VAL A CA 1
ATOM 821 C C . VAL A 1 104 ? -8.403 -8.920 27.643 1.00 96.12 104 VAL A C 1
ATOM 823 O O . VAL A 1 104 ? -7.667 -8.918 26.653 1.00 96.12 104 VAL A O 1
ATOM 826 N N . ARG A 1 105 ? -9.426 -9.764 27.778 1.00 96.38 105 ARG A N 1
ATOM 827 C CA . ARG A 1 105 ? -9.790 -10.699 26.718 1.00 96.38 105 ARG A CA 1
ATOM 828 C C . ARG A 1 105 ? -10.450 -9.947 25.573 1.00 96.38 105 ARG A C 1
ATOM 830 O O . ARG A 1 105 ? -11.402 -9.203 25.801 1.00 96.38 105 ARG A O 1
ATOM 837 N N . SER A 1 106 ? -9.982 -10.184 24.353 1.00 96.81 106 SER A N 1
ATOM 838 C CA . SER A 1 106 ? -10.705 -9.743 23.166 1.00 96.81 106 SER A CA 1
ATOM 839 C C . SER A 1 106 ? -11.855 -10.712 22.899 1.00 96.81 106 SER A C 1
ATOM 841 O O . SER A 1 106 ? -11.640 -11.925 22.828 1.00 96.81 106 SER A O 1
ATOM 843 N N . ILE A 1 107 ? -13.074 -10.176 22.825 1.00 96.62 107 ILE A N 1
ATOM 844 C CA . ILE A 1 107 ? -14.305 -10.943 22.585 1.00 96.62 107 ILE A CA 1
ATOM 845 C C . ILE A 1 107 ? -14.530 -11.117 21.087 1.00 96.62 107 ILE A C 1
ATOM 847 O O . ILE A 1 107 ? -14.817 -12.221 20.644 1.00 96.62 107 ILE A O 1
ATOM 851 N N . ASP A 1 108 ? -14.398 -10.029 20.334 1.00 97.19 108 ASP A N 1
ATOM 852 C CA . ASP A 1 108 ? -14.612 -9.981 18.892 1.00 97.19 108 ASP A CA 1
ATOM 853 C C . ASP A 1 108 ? -13.847 -8.786 18.296 1.00 97.19 108 ASP A C 1
ATOM 855 O O . ASP A 1 108 ? -13.419 -7.883 19.024 1.00 97.19 108 ASP A O 1
ATOM 859 N N . VAL A 1 109 ? -13.702 -8.777 16.976 1.00 96.81 109 VAL A N 1
ATOM 860 C CA . VAL A 1 109 ? -13.295 -7.632 16.159 1.00 96.81 109 VAL A CA 1
ATOM 861 C C . VAL A 1 109 ? -14.293 -7.490 15.022 1.00 96.81 109 VAL A C 1
ATOM 863 O O . VAL A 1 109 ? -14.769 -8.480 14.482 1.00 96.81 109 VAL A O 1
ATOM 866 N N . GLY A 1 110 ? -14.624 -6.261 14.641 1.00 94.94 110 GLY A N 1
ATOM 867 C CA . GLY A 1 110 ? -15.643 -6.022 13.628 1.00 94.94 110 GLY A CA 1
ATOM 868 C C . GLY A 1 110 ? -15.382 -4.779 12.797 1.00 94.94 110 GLY A C 1
ATOM 869 O O . GLY A 1 110 ? -14.429 -4.031 13.023 1.00 94.94 110 GLY A O 1
ATOM 870 N N . ALA A 1 111 ? -16.260 -4.552 11.828 1.00 92.69 111 ALA A N 1
ATOM 871 C CA . ALA A 1 111 ? -16.226 -3.385 10.959 1.00 92.69 111 ALA A CA 1
ATOM 872 C C . ALA A 1 111 ? -17.594 -2.708 10.868 1.00 92.69 111 ALA A C 1
ATOM 874 O O . ALA A 1 111 ? -18.642 -3.348 10.968 1.00 92.69 111 ALA A O 1
ATOM 875 N N . PHE A 1 112 ? -17.571 -1.403 10.601 1.00 88.62 112 PHE A N 1
ATOM 876 C CA . PHE A 1 112 ? -18.753 -0.664 10.175 1.00 88.62 112 PHE A CA 1
ATOM 877 C C . PHE A 1 112 ? -18.897 -0.770 8.655 1.00 88.62 112 PHE A C 1
ATOM 879 O O . PHE A 1 112 ? -17.963 -0.474 7.909 1.00 88.62 112 PHE A O 1
ATOM 886 N N . THR A 1 113 ? -20.070 -1.184 8.183 1.00 88.25 113 THR A N 1
ATOM 887 C CA . THR A 1 113 ? -20.380 -1.256 6.751 1.00 88.25 113 THR A CA 1
ATOM 888 C C . THR A 1 113 ? -20.671 0.133 6.180 1.00 88.25 113 THR A C 1
ATOM 890 O O . THR A 1 113 ? -20.958 1.081 6.912 1.00 88.25 113 THR A O 1
ATOM 893 N N . ALA A 1 114 ? -20.699 0.257 4.849 1.00 83.19 114 ALA A N 1
ATOM 894 C CA . ALA A 1 114 ? -21.092 1.500 4.174 1.00 83.19 114 ALA A CA 1
ATOM 895 C C . ALA A 1 114 ? -22.521 1.972 4.523 1.00 83.19 114 ALA A C 1
ATOM 897 O O . ALA A 1 114 ? -22.844 3.142 4.337 1.00 83.19 114 ALA A O 1
ATOM 898 N N . ARG A 1 115 ? -23.375 1.076 5.042 1.00 80.88 115 ARG A N 1
ATOM 899 C CA . ARG A 1 115 ? -24.728 1.398 5.529 1.00 80.88 115 ARG A CA 1
ATOM 900 C C . ARG A 1 115 ? -24.755 1.765 7.018 1.00 80.88 115 ARG A C 1
ATOM 902 O O . ARG A 1 115 ? -25.833 1.932 7.574 1.00 80.88 115 ARG A O 1
ATOM 909 N N . GLY A 1 116 ? -23.597 1.848 7.674 1.00 75.62 116 GLY A N 1
ATOM 910 C CA . GLY A 1 116 ? -23.482 2.140 9.102 1.00 75.62 116 GLY A CA 1
ATOM 911 C C . GLY A 1 116 ? -23.918 0.993 10.016 1.00 75.62 116 GLY A C 1
ATOM 912 O O . GLY A 1 116 ? -24.228 1.238 11.177 1.00 75.62 116 GLY A O 1
ATOM 913 N N . THR A 1 117 ? -23.976 -0.245 9.511 1.00 84.88 117 THR A N 1
ATOM 914 C CA . THR A 1 117 ? -24.228 -1.434 10.344 1.00 84.88 117 THR A CA 1
ATOM 915 C C . THR A 1 117 ? -22.919 -2.038 10.838 1.00 84.88 117 THR A C 1
ATOM 917 O O . THR A 1 117 ? -21.898 -1.897 10.170 1.00 84.88 117 THR A O 1
ATOM 920 N N . LEU A 1 118 ? -22.945 -2.763 11.953 1.00 90.12 118 LEU A N 1
ATOM 921 C CA . LEU A 1 118 ? -21.797 -3.542 12.422 1.00 90.12 118 LEU A CA 1
ATOM 922 C C . LEU A 1 118 ? -21.767 -4.923 11.755 1.00 90.12 118 LEU A C 1
ATOM 924 O O . LEU A 1 118 ? -22.818 -5.485 11.440 1.00 90.12 118 LEU A O 1
ATOM 928 N N . LYS A 1 119 ? -20.562 -5.449 11.540 1.00 92.75 119 LYS A N 1
ATOM 929 C CA . LYS A 1 119 ? -20.297 -6.801 11.043 1.00 92.75 119 LYS A CA 1
ATOM 930 C C . LYS A 1 119 ? -19.181 -7.427 11.877 1.00 92.75 119 LYS A C 1
ATOM 932 O O . LYS A 1 119 ? -18.131 -6.796 12.016 1.00 92.75 119 LYS A O 1
ATOM 937 N N . SER A 1 120 ? -19.411 -8.629 12.401 1.00 95.69 120 SER A N 1
ATOM 938 C CA . SER A 1 120 ? -18.373 -9.413 13.079 1.00 95.69 120 SER A CA 1
ATOM 939 C C . SER A 1 120 ? -17.324 -9.914 12.082 1.00 95.69 120 SER A C 1
ATOM 941 O O . SER A 1 120 ? -17.634 -10.193 10.921 1.00 95.69 120 SER A O 1
ATOM 943 N N . LEU A 1 121 ? -16.068 -9.955 12.524 1.00 96.19 121 LEU A N 1
ATOM 944 C CA . LEU A 1 121 ? -14.908 -10.465 11.791 1.00 96.19 121 LEU A CA 1
ATOM 945 C C . LEU A 1 121 ? -14.046 -11.404 12.659 1.00 96.19 121 LEU A C 1
ATOM 947 O O . LEU A 1 121 ? -13.004 -11.853 12.189 1.00 96.19 121 LEU A O 1
ATOM 951 N N . GLY A 1 122 ? -14.418 -11.694 13.912 1.00 93.81 122 GLY A N 1
ATOM 952 C CA . GLY A 1 122 ? -13.584 -12.480 14.832 1.00 93.81 122 GLY A CA 1
ATOM 953 C C . GLY A 1 122 ? -13.437 -13.959 14.474 1.00 93.81 122 GLY A C 1
ATOM 954 O O . GLY A 1 122 ? -12.523 -14.622 14.962 1.00 93.81 122 GLY A O 1
ATOM 955 N N . ASP A 1 123 ? -14.295 -14.489 13.601 1.00 92.25 123 ASP A N 1
ATOM 956 C CA . ASP A 1 123 ? -14.169 -15.845 13.059 1.00 92.25 123 ASP A CA 1
ATOM 957 C C . ASP A 1 123 ? -13.314 -15.914 11.780 1.00 92.25 123 ASP A C 1
ATOM 959 O O . ASP A 1 123 ? -12.942 -17.007 11.337 1.00 92.25 123 ASP A O 1
ATOM 963 N N . CYS A 1 124 ? -12.955 -14.763 11.202 1.00 93.81 124 CYS A N 1
ATOM 964 C CA . CYS A 1 124 ? -12.147 -14.688 9.995 1.00 93.81 124 CYS A CA 1
ATOM 965 C C . CYS A 1 124 ? -10.697 -15.094 10.292 1.00 93.81 124 CYS A C 1
ATOM 967 O O . CYS A 1 124 ? -10.094 -14.686 11.286 1.00 93.81 124 CYS A O 1
ATOM 969 N N . ARG A 1 125 ? -10.117 -15.903 9.399 1.00 90.31 125 ARG A N 1
ATOM 970 C CA . ARG A 1 125 ? -8.728 -16.384 9.509 1.00 90.31 125 ARG A CA 1
ATOM 971 C C . ARG A 1 125 ? -7.799 -15.807 8.454 1.00 90.31 125 ARG A C 1
ATOM 973 O O . ARG A 1 125 ? -6.621 -15.648 8.736 1.00 90.31 125 ARG A O 1
ATOM 980 N N . GLU A 1 126 ? -8.333 -15.512 7.275 1.00 94.50 126 GLU A N 1
ATOM 981 C CA . GLU A 1 126 ? -7.585 -14.968 6.149 1.00 94.50 126 GLU A CA 1
ATOM 982 C C . GLU A 1 126 ? -8.502 -14.092 5.290 1.00 94.50 126 GLU A C 1
ATOM 984 O O . GLU A 1 126 ? -9.694 -14.384 5.140 1.00 94.50 126 GLU A O 1
ATOM 989 N N . PHE A 1 127 ? -7.939 -13.024 4.731 1.00 93.94 127 PHE A N 1
ATOM 990 C CA . PHE A 1 127 ? -8.582 -12.159 3.758 1.00 93.94 127 PHE A CA 1
ATOM 991 C C . PHE A 1 127 ? -8.141 -12.543 2.346 1.00 93.94 127 PHE A C 1
ATOM 993 O O . PHE A 1 127 ? -7.001 -12.912 2.093 1.00 93.94 127 PHE A O 1
ATOM 1000 N N . PHE A 1 128 ? -9.053 -12.411 1.391 1.00 95.94 128 PHE A N 1
ATOM 1001 C CA . PHE A 1 128 ? -8.746 -12.583 -0.022 1.00 95.94 128 PHE A CA 1
ATOM 1002 C C . PHE A 1 128 ? -9.315 -11.412 -0.816 1.00 95.94 128 PHE A C 1
ATOM 1004 O O . PHE A 1 128 ? -10.316 -10.801 -0.431 1.00 95.94 128 PHE A O 1
ATOM 1011 N N . ILE A 1 129 ? -8.676 -11.113 -1.942 1.00 95.69 129 ILE A N 1
ATOM 1012 C CA . ILE A 1 129 ? -9.172 -10.170 -2.939 1.00 95.69 129 ILE A CA 1
ATOM 1013 C C . ILE A 1 129 ? -9.534 -10.941 -4.206 1.00 95.69 129 ILE A C 1
ATOM 1015 O O . ILE A 1 129 ? -8.853 -11.891 -4.584 1.00 95.69 129 ILE A O 1
ATOM 1019 N N . ILE A 1 130 ? -10.622 -10.537 -4.855 1.00 96.44 130 ILE A N 1
ATOM 1020 C CA . ILE A 1 130 ? -10.979 -10.988 -6.199 1.00 96.44 130 ILE A CA 1
ATOM 1021 C C . ILE A 1 130 ? -10.891 -9.761 -7.095 1.00 96.44 130 ILE A C 1
ATOM 1023 O O . ILE A 1 130 ? -11.532 -8.746 -6.819 1.00 96.44 130 ILE A O 1
ATOM 1027 N N . THR A 1 131 ? -10.088 -9.856 -8.146 1.00 96.44 131 THR A N 1
ATOM 1028 C CA . THR A 1 131 ? -9.956 -8.825 -9.176 1.00 96.44 131 THR A CA 1
ATOM 1029 C C . THR A 1 131 ? -10.531 -9.336 -10.488 1.00 96.44 131 THR A C 1
ATOM 1031 O O . THR A 1 131 ? -10.727 -10.539 -10.673 1.00 96.44 131 THR A O 1
ATOM 1034 N N . GLU A 1 132 ? -10.790 -8.425 -11.420 1.00 95.88 132 GLU A N 1
ATOM 1035 C CA . GLU A 1 132 ? -11.035 -8.818 -12.805 1.00 95.88 132 GLU A CA 1
ATOM 1036 C C . GLU A 1 132 ? -9.795 -9.526 -13.371 1.00 95.88 132 GLU A C 1
ATOM 1038 O O . GLU A 1 132 ? -8.659 -9.218 -12.996 1.00 95.88 132 GLU A O 1
ATOM 1043 N N . PHE A 1 133 ? -10.015 -10.490 -14.267 1.00 96.00 133 PHE A N 1
ATOM 1044 C CA . PHE A 1 133 ? -8.929 -11.065 -15.050 1.00 96.00 133 PHE A CA 1
ATOM 1045 C C . PHE A 1 133 ? -8.517 -10.070 -16.133 1.00 96.00 133 PHE A C 1
ATOM 1047 O O . PHE A 1 133 ? -9.362 -9.560 -16.871 1.00 96.00 133 PHE A O 1
ATOM 1054 N N . VAL A 1 134 ? -7.216 -9.831 -16.244 1.00 95.38 134 VAL A N 1
ATOM 1055 C CA . VAL A 1 134 ? -6.634 -8.939 -17.243 1.00 95.38 134 VAL A CA 1
ATOM 1056 C C . VAL A 1 134 ? -5.715 -9.764 -18.133 1.00 95.38 134 VAL A C 1
ATOM 1058 O O . VAL A 1 134 ? -4.755 -10.360 -17.650 1.00 95.38 134 VAL A O 1
ATOM 1061 N N . ASP A 1 135 ? -6.025 -9.800 -19.429 1.00 95.44 135 ASP A N 1
ATOM 1062 C CA . ASP A 1 135 ? -5.160 -10.405 -20.444 1.00 95.44 135 ASP A CA 1
ATOM 1063 C C . ASP A 1 135 ? -3.993 -9.466 -20.800 1.00 95.44 135 ASP A C 1
ATOM 1065 O O . ASP A 1 135 ? -4.091 -8.248 -20.630 1.00 95.44 135 ASP A O 1
ATOM 1069 N N . GLY A 1 136 ? -2.897 -10.018 -21.319 1.00 97.00 136 GLY A N 1
ATOM 1070 C CA . GLY A 1 136 ? -1.735 -9.264 -21.788 1.00 97.00 136 GLY A CA 1
ATOM 1071 C C . GLY A 1 136 ? -0.387 -9.897 -21.439 1.00 97.00 136 GLY A C 1
ATOM 1072 O O . GLY A 1 136 ? -0.288 -10.896 -20.728 1.00 97.00 136 GLY A O 1
ATOM 1073 N N . LYS A 1 137 ? 0.685 -9.299 -21.967 1.00 98.06 137 LYS A N 1
ATOM 1074 C CA . LYS A 1 137 ? 2.075 -9.708 -21.738 1.00 98.06 137 LYS A CA 1
ATOM 1075 C C . LYS A 1 137 ? 2.778 -8.725 -20.802 1.00 98.06 137 LYS A C 1
ATOM 1077 O O . LYS A 1 137 ? 2.710 -7.522 -21.060 1.00 98.06 137 LYS A O 1
ATOM 1082 N N . PRO A 1 138 ? 3.484 -9.207 -19.766 1.00 98.12 138 PRO A N 1
ATOM 1083 C CA . PRO A 1 138 ? 4.283 -8.348 -18.904 1.00 98.12 138 PRO A CA 1
ATOM 1084 C C . PRO A 1 138 ? 5.330 -7.544 -19.678 1.00 98.12 138 PRO A C 1
ATOM 1086 O O . PRO A 1 138 ? 6.056 -8.108 -20.497 1.00 98.12 138 PRO A O 1
ATOM 1089 N N . TYR A 1 139 ? 5.465 -6.254 -19.373 1.00 98.62 139 TYR A N 1
ATOM 1090 C CA . TYR A 1 139 ? 6.407 -5.359 -20.053 1.00 98.62 139 TYR A CA 1
ATOM 1091 C C . TYR A 1 139 ? 7.875 -5.779 -19.883 1.00 98.62 139 TYR A C 1
ATOM 1093 O O . TYR A 1 139 ? 8.704 -5.475 -20.736 1.00 98.62 139 TYR A O 1
ATOM 1101 N N . TYR A 1 140 ? 8.227 -6.541 -18.840 1.00 98.50 140 TYR A N 1
ATOM 1102 C CA . TYR A 1 140 ? 9.596 -7.064 -18.714 1.00 98.50 140 TYR A CA 1
ATOM 1103 C C . TYR A 1 140 ? 9.996 -7.948 -19.913 1.00 98.50 140 TYR A C 1
ATOM 1105 O O . TYR A 1 140 ? 11.172 -8.005 -20.264 1.00 98.50 140 TYR A O 1
ATOM 1113 N N . LEU A 1 141 ? 9.033 -8.607 -20.576 1.00 98.62 141 LEU A N 1
ATOM 1114 C CA . LEU A 1 141 ? 9.301 -9.415 -21.768 1.00 98.62 141 LEU A CA 1
ATOM 1115 C C . LEU A 1 141 ? 9.737 -8.557 -22.957 1.00 98.62 141 LEU A C 1
ATOM 1117 O O . LEU A 1 141 ? 10.559 -9.006 -23.754 1.00 98.62 141 LEU A O 1
ATOM 1121 N N . ASP A 1 142 ? 9.237 -7.327 -23.064 1.00 98.50 142 ASP A N 1
ATOM 1122 C CA . ASP A 1 142 ? 9.717 -6.364 -24.052 1.00 98.50 142 ASP A CA 1
ATOM 1123 C C . ASP A 1 142 ? 11.183 -6.021 -23.780 1.00 98.50 142 ASP A C 1
ATOM 1125 O O . ASP A 1 142 ? 11.997 -6.057 -24.700 1.00 98.50 142 ASP A O 1
ATOM 1129 N N . LEU A 1 143 ? 11.555 -5.784 -22.517 1.00 98.56 143 LEU A N 1
ATOM 1130 C CA . LEU A 1 143 ? 12.938 -5.469 -22.142 1.00 98.56 143 LEU A CA 1
ATOM 1131 C C . LEU A 1 143 ? 13.896 -6.640 -22.393 1.00 98.56 143 LEU A C 1
ATOM 1133 O O . LEU A 1 143 ? 14.989 -6.436 -22.924 1.00 98.56 143 LEU A O 1
ATOM 1137 N N . GLU A 1 144 ? 13.476 -7.873 -22.096 1.00 98.62 144 GLU A N 1
ATOM 1138 C CA . GLU A 1 144 ? 14.220 -9.080 -22.481 1.00 98.62 144 GLU A CA 1
ATOM 1139 C C . GLU A 1 144 ? 14.400 -9.173 -23.998 1.00 98.62 144 GLU A C 1
ATOM 1141 O O . GLU A 1 144 ? 15.489 -9.480 -24.488 1.00 98.62 144 GLU A O 1
ATOM 1146 N N . ALA A 1 145 ? 13.352 -8.863 -24.760 1.00 98.38 145 ALA A N 1
ATOM 1147 C CA . ALA A 1 145 ? 13.405 -8.917 -26.209 1.00 98.38 145 ALA A CA 1
ATOM 1148 C C . ALA A 1 145 ? 14.305 -7.811 -26.793 1.00 98.38 145 ALA A C 1
ATOM 1150 O O . ALA A 1 145 ? 15.069 -8.087 -27.715 1.00 98.38 145 ALA A O 1
ATOM 1151 N N . ILE A 1 146 ? 14.292 -6.595 -26.236 1.00 98.56 146 ILE A N 1
ATOM 1152 C CA . ILE A 1 146 ? 15.222 -5.513 -26.601 1.00 98.56 146 ILE A CA 1
ATOM 1153 C C . ILE A 1 146 ? 16.664 -5.935 -26.314 1.00 98.56 146 ILE A C 1
ATOM 1155 O O . ILE A 1 146 ? 17.525 -5.779 -27.177 1.00 98.56 146 ILE A O 1
ATOM 1159 N N . LYS A 1 147 ? 16.927 -6.525 -25.140 1.00 98.31 147 LYS A N 1
ATOM 1160 C CA . LYS A 1 147 ? 18.257 -7.033 -24.767 1.00 98.31 147 LYS A CA 1
ATOM 1161 C C . LYS A 1 147 ? 18.748 -8.082 -25.762 1.00 98.31 147 LYS A C 1
ATOM 1163 O O . LYS A 1 147 ? 19.887 -8.008 -26.208 1.00 98.31 147 LYS A O 1
ATOM 1168 N N . ALA A 1 148 ? 17.890 -9.035 -26.125 1.00 98.19 148 ALA A N 1
ATOM 1169 C CA . ALA A 1 148 ? 18.230 -10.103 -27.060 1.00 98.19 148 ALA A CA 1
ATOM 1170 C C . ALA A 1 148 ? 18.456 -9.593 -28.494 1.00 98.19 148 ALA A C 1
ATOM 1172 O O . ALA A 1 148 ? 19.354 -10.076 -29.179 1.00 98.19 148 ALA A O 1
ATOM 1173 N N . ARG A 1 149 ? 17.653 -8.622 -28.949 1.00 97.62 149 ARG A N 1
ATOM 1174 C CA . ARG A 1 149 ? 17.799 -8.005 -30.279 1.00 97.62 149 ARG A CA 1
ATOM 1175 C C . ARG A 1 149 ? 18.995 -7.056 -30.361 1.00 97.62 149 ARG A C 1
ATOM 1177 O O . ARG A 1 149 ? 19.586 -6.922 -31.424 1.00 97.62 149 ARG A O 1
ATOM 1184 N N . GLY A 1 150 ? 19.328 -6.382 -29.263 1.00 97.88 150 GLY A N 1
ATOM 1185 C CA . GLY A 1 150 ? 20.346 -5.333 -29.221 1.00 97.88 150 GLY A CA 1
ATOM 1186 C C . GLY A 1 150 ? 19.922 -4.011 -29.874 1.00 97.88 150 GLY A C 1
ATOM 1187 O O . GLY A 1 150 ? 20.753 -3.121 -30.026 1.00 97.88 150 GLY A O 1
ATOM 1188 N N . GLU A 1 151 ? 18.646 -3.858 -30.241 1.00 97.94 151 GLU A N 1
ATOM 1189 C CA . GLU A 1 151 ? 18.093 -2.654 -30.869 1.00 97.94 151 GLU A CA 1
ATOM 1190 C C . GLU A 1 151 ? 16.625 -2.412 -30.470 1.00 97.94 151 GLU A C 1
ATOM 1192 O O . GLU A 1 151 ? 15.905 -3.341 -30.086 1.00 97.94 151 GLU A O 1
ATOM 1197 N N . LEU A 1 152 ? 16.181 -1.151 -30.574 1.00 98.12 152 LEU A N 1
ATOM 1198 C CA . LEU A 1 152 ? 14.776 -0.768 -30.390 1.00 98.12 152 LEU A CA 1
ATOM 1199 C C . LEU A 1 152 ? 14.000 -0.919 -31.696 1.00 98.12 152 LEU A C 1
ATOM 1201 O O . LEU A 1 152 ? 14.411 -0.416 -32.740 1.00 98.12 152 LEU A O 1
ATOM 1205 N N . SER A 1 153 ? 12.818 -1.510 -31.596 1.00 98.12 153 SER A N 1
ATOM 1206 C CA . SER A 1 153 ? 11.749 -1.365 -32.576 1.00 98.12 153 SER A CA 1
ATOM 1207 C C . SER A 1 153 ? 10.957 -0.075 -32.330 1.00 98.12 153 SER A C 1
ATOM 1209 O O . SER A 1 153 ? 11.040 0.539 -31.263 1.00 98.12 153 SER A O 1
ATOM 1211 N N . ASN A 1 154 ? 10.131 0.319 -33.302 1.00 98.25 154 ASN A N 1
ATOM 1212 C CA . ASN A 1 154 ? 9.213 1.449 -33.124 1.00 98.25 154 ASN A CA 1
ATOM 1213 C C . ASN A 1 154 ? 8.231 1.209 -31.969 1.00 98.25 154 ASN A C 1
ATOM 1215 O O . ASN A 1 154 ? 7.982 2.122 -31.188 1.00 98.25 154 ASN A O 1
ATOM 1219 N N . LEU A 1 155 ? 7.740 -0.026 -31.817 1.00 98.44 155 LEU A N 1
ATOM 1220 C CA . LEU A 1 155 ? 6.790 -0.371 -30.763 1.00 98.44 155 LEU A CA 1
ATOM 1221 C C . LEU A 1 155 ? 7.403 -0.230 -29.362 1.00 98.44 155 LEU A C 1
ATOM 1223 O O . LEU A 1 155 ? 6.718 0.233 -28.458 1.00 98.44 155 LEU A O 1
ATOM 1227 N N . ASP A 1 156 ? 8.686 -0.567 -29.177 1.00 98.56 156 ASP A N 1
ATOM 1228 C CA . ASP A 1 156 ? 9.357 -0.398 -27.876 1.00 98.56 156 ASP A CA 1
ATOM 1229 C C . ASP A 1 156 ? 9.373 1.084 -27.460 1.00 98.56 156 ASP A C 1
ATOM 1231 O O . ASP A 1 156 ? 9.094 1.433 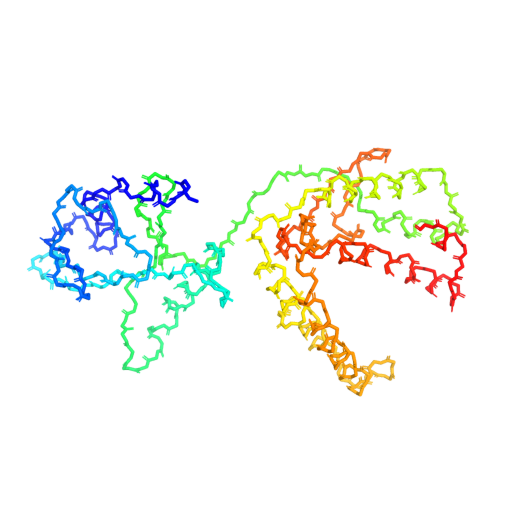-26.311 1.00 98.56 156 ASP A O 1
ATOM 1235 N N . VAL A 1 157 ? 9.644 1.974 -28.421 1.00 98.44 157 VAL A N 1
ATOM 1236 C CA . VAL A 1 157 ? 9.627 3.427 -28.206 1.00 98.44 157 VAL A CA 1
ATOM 1237 C C . VAL A 1 157 ? 8.204 3.917 -27.932 1.00 98.44 157 VAL A C 1
ATOM 1239 O O . VAL A 1 157 ? 7.991 4.685 -26.996 1.00 98.44 157 VAL A O 1
ATOM 1242 N N . GLU A 1 158 ? 7.223 3.467 -28.715 1.00 98.69 158 GLU A N 1
ATOM 1243 C CA . GLU A 1 158 ? 5.811 3.828 -28.540 1.00 98.69 158 GLU A CA 1
ATOM 1244 C C . GLU A 1 158 ? 5.272 3.393 -27.173 1.00 98.69 158 GLU A C 1
ATOM 1246 O O . GLU A 1 158 ? 4.604 4.178 -26.500 1.00 98.69 158 GLU A O 1
ATOM 1251 N N . ARG A 1 159 ? 5.608 2.179 -26.717 1.00 98.56 159 ARG A N 1
ATOM 1252 C CA . ARG A 1 159 ? 5.242 1.676 -25.387 1.00 98.56 159 ARG A CA 1
ATOM 1253 C C . ARG A 1 159 ? 5.900 2.492 -24.285 1.00 98.56 159 ARG A C 1
ATOM 1255 O O . ARG A 1 159 ? 5.203 2.928 -23.375 1.00 98.56 159 ARG A O 1
ATOM 1262 N N . CYS A 1 160 ? 7.195 2.787 -24.391 1.00 98.38 160 CYS A N 1
ATOM 1263 C CA . CYS A 1 160 ? 7.880 3.641 -23.420 1.00 98.38 160 CYS A CA 1
ATOM 1264 C C . CYS A 1 160 ? 7.240 5.041 -23.325 1.00 98.38 160 CYS A C 1
ATOM 1266 O O . CYS A 1 160 ? 7.002 5.553 -22.228 1.00 98.38 160 CYS A O 1
ATOM 1268 N N . LEU A 1 161 ? 6.877 5.640 -24.465 1.00 98.50 161 LEU A N 1
ATOM 1269 C CA . LEU A 1 161 ? 6.156 6.914 -24.506 1.00 98.50 161 LEU A CA 1
ATOM 1270 C C . LEU A 1 161 ? 4.751 6.808 -23.900 1.00 98.50 161 LEU A C 1
ATOM 1272 O O . LEU A 1 161 ? 4.345 7.707 -23.166 1.00 98.50 161 LEU A O 1
ATOM 1276 N N . ALA A 1 162 ? 4.020 5.721 -24.156 1.00 98.75 162 ALA A N 1
ATOM 1277 C CA . ALA A 1 162 ? 2.705 5.485 -23.565 1.00 98.75 162 ALA A CA 1
ATOM 1278 C C . ALA A 1 162 ? 2.776 5.393 -22.031 1.00 98.75 162 ALA A C 1
ATOM 1280 O O . ALA A 1 162 ? 1.974 6.025 -21.343 1.00 98.75 162 ALA A O 1
ATOM 1281 N N . LEU A 1 163 ? 3.778 4.690 -21.491 1.00 98.75 163 LEU A N 1
ATOM 1282 C CA . LEU A 1 163 ? 4.020 4.606 -20.046 1.00 98.75 163 LEU A CA 1
ATOM 1283 C C . LEU A 1 163 ? 4.393 5.967 -19.443 1.00 98.75 163 LEU A C 1
ATOM 1285 O O . LEU A 1 163 ? 3.895 6.329 -18.378 1.00 98.75 163 LEU A O 1
ATOM 1289 N N . SER A 1 164 ? 5.222 6.750 -20.138 1.00 98.38 164 SER A N 1
ATOM 1290 C CA . SER A 1 164 ? 5.574 8.112 -19.721 1.00 98.38 164 SER A CA 1
ATOM 1291 C C . SER A 1 164 ? 4.352 9.039 -19.697 1.00 98.38 164 SER A C 1
ATOM 1293 O O . SER A 1 164 ? 4.103 9.718 -18.699 1.00 98.38 164 SER A O 1
ATOM 1295 N N . ASN A 1 165 ? 3.529 9.015 -20.749 1.00 98.62 165 ASN A N 1
ATOM 1296 C CA . ASN A 1 165 ? 2.293 9.797 -20.823 1.00 98.62 165 ASN A CA 1
ATOM 1297 C C . ASN A 1 165 ? 1.303 9.408 -19.719 1.00 98.62 165 ASN A C 1
ATOM 1299 O O . ASN A 1 165 ? 0.678 10.281 -19.117 1.00 98.62 165 ASN A O 1
ATOM 1303 N N . TYR A 1 166 ? 1.205 8.116 -19.406 1.00 98.62 166 TYR A N 1
ATOM 1304 C CA . TYR A 1 166 ? 0.411 7.635 -18.282 1.00 98.62 166 TYR A CA 1
ATOM 1305 C C . TYR A 1 166 ? 0.906 8.189 -16.944 1.00 98.62 166 TYR A C 1
ATOM 1307 O O . TYR A 1 166 ? 0.097 8.680 -16.160 1.00 98.62 166 TYR A O 1
ATOM 1315 N N . LEU A 1 167 ? 2.220 8.207 -16.690 1.00 98.44 167 LEU A N 1
ATOM 1316 C CA . LEU A 1 167 ? 2.753 8.845 -15.482 1.00 98.44 167 LEU A CA 1
ATOM 1317 C C . LEU A 1 167 ? 2.427 10.341 -15.432 1.00 98.44 167 LEU A C 1
ATOM 1319 O O . LEU A 1 167 ? 2.019 10.831 -14.382 1.00 98.44 167 LEU A O 1
ATOM 1323 N N . VAL A 1 168 ? 2.519 11.063 -16.554 1.00 98.38 168 VAL A N 1
ATOM 1324 C CA . VAL A 1 168 ? 2.113 12.479 -16.618 1.00 98.38 168 VAL A CA 1
ATOM 1325 C C . VAL A 1 168 ? 0.646 12.647 -16.218 1.00 98.38 168 VAL A C 1
ATOM 1327 O O . VAL A 1 168 ? 0.335 13.510 -15.393 1.00 98.38 168 VAL A O 1
ATOM 1330 N N . GLU A 1 169 ? -0.253 11.814 -16.743 1.00 98.50 169 GLU A N 1
ATOM 1331 C CA . GLU A 1 169 ? -1.673 11.839 -16.383 1.00 98.50 169 GLU A CA 1
ATOM 1332 C C . GLU A 1 169 ? -1.884 11.529 -14.893 1.00 98.50 169 GLU A C 1
ATOM 1334 O O . GLU A 1 169 ? -2.562 12.280 -14.181 1.00 98.50 169 GLU A O 1
ATOM 1339 N N . VAL A 1 170 ? -1.275 10.455 -14.388 1.00 98.12 170 VAL A N 1
ATOM 1340 C CA . VAL A 1 170 ? -1.401 10.032 -12.990 1.00 98.12 170 VAL A CA 1
ATOM 1341 C C . VAL A 1 170 ? -0.895 11.130 -12.055 1.00 98.12 170 VAL A C 1
ATOM 1343 O O . VAL A 1 170 ? -1.644 11.553 -11.171 1.00 98.12 170 VAL A O 1
ATOM 1346 N N . HIS A 1 171 ? 0.310 11.650 -12.300 1.00 98.38 171 HIS A N 1
ATOM 1347 C CA . HIS A 1 171 ? 1.005 12.632 -11.459 1.00 98.38 171 HIS A CA 1
ATOM 1348 C C . HIS A 1 171 ? 0.468 14.063 -11.602 1.00 98.38 171 HIS A C 1
ATOM 1350 O O . HIS A 1 171 ? 0.809 14.931 -10.785 1.00 98.38 171 HIS A O 1
ATOM 1356 N N . SER A 1 172 ? -0.358 14.344 -12.617 1.00 97.94 172 SER A N 1
ATOM 1357 C CA . SER A 1 172 ? -1.028 15.644 -12.783 1.00 97.94 172 SER A CA 1
ATOM 1358 C C . SER A 1 172 ? -2.019 15.938 -11.651 1.00 97.94 172 SER A C 1
ATOM 1360 O O . SER A 1 172 ? -2.220 17.097 -11.283 1.00 97.94 172 SER A O 1
ATOM 1362 N N . VAL A 1 173 ? -2.577 14.893 -11.031 1.00 98.12 173 VAL A N 1
ATOM 1363 C CA . VAL A 1 173 ? -3.492 15.009 -9.893 1.00 98.12 173 VAL A CA 1
ATOM 1364 C C . VAL A 1 173 ? -2.690 15.262 -8.616 1.00 98.12 173 VAL A C 1
ATOM 1366 O O . VAL A 1 173 ? -2.041 14.363 -8.079 1.00 98.12 173 VAL A O 1
ATOM 1369 N N . LYS A 1 174 ? -2.726 16.505 -8.123 1.00 97.44 174 LYS A N 1
ATOM 1370 C CA . LYS A 1 174 ? -1.995 16.934 -6.919 1.00 97.44 174 LYS A CA 1
ATOM 1371 C C . LYS A 1 174 ? -2.778 16.671 -5.635 1.00 97.44 174 LYS A C 1
ATOM 1373 O O . LYS A 1 174 ? -3.989 16.877 -5.579 1.00 97.44 174 LYS A O 1
ATOM 1378 N N . GLY A 1 175 ? -2.067 16.241 -4.596 1.00 93.25 175 GLY A N 1
ATOM 1379 C CA . GLY A 1 175 ? -2.630 15.975 -3.276 1.00 93.25 175 GLY A CA 1
ATOM 1380 C C . GLY A 1 175 ? -2.784 17.258 -2.464 1.00 93.25 175 GLY A C 1
ATOM 1381 O O . GLY A 1 175 ? -1.840 17.688 -1.807 1.00 93.25 175 GLY A O 1
ATOM 1382 N N . VAL A 1 176 ? -3.970 17.871 -2.491 1.00 92.56 176 VAL A N 1
ATOM 1383 C CA . VAL A 1 176 ? -4.271 19.083 -1.709 1.00 92.56 176 VAL A CA 1
ATOM 1384 C C . VAL A 1 176 ? -4.581 18.708 -0.259 1.00 92.56 176 VAL A C 1
ATOM 1386 O O . VAL A 1 176 ? -5.534 17.974 -0.004 1.00 92.56 176 VAL A O 1
ATOM 1389 N N . GLY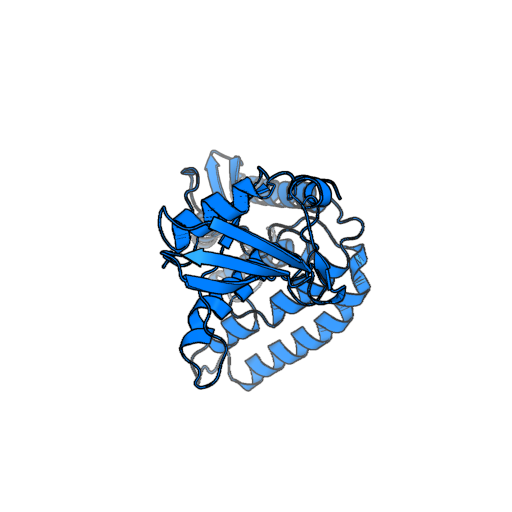 A 1 177 ? -3.794 19.217 0.696 1.00 92.00 177 GLY A N 1
ATOM 1390 C CA . GLY A 1 177 ? -3.950 18.893 2.121 1.00 92.00 177 GLY A CA 1
ATOM 1391 C C . GLY A 1 177 ? -3.480 17.481 2.495 1.00 92.00 177 GLY A C 1
ATOM 1392 O O . GLY A 1 177 ? -3.833 16.975 3.561 1.00 92.00 177 GLY A O 1
ATOM 1393 N N . LEU A 1 178 ? -2.726 16.822 1.606 1.00 94.19 178 LEU A N 1
ATOM 1394 C CA . LEU A 1 178 ? -2.223 15.454 1.770 1.00 94.19 178 LEU A CA 1
ATOM 1395 C C . LEU A 1 178 ? -0.716 15.414 2.067 1.00 94.19 178 LEU A C 1
ATOM 1397 O O . LEU A 1 178 ? -0.065 14.381 1.903 1.00 94.19 178 LEU A O 1
ATOM 1401 N N . GLU A 1 179 ? -0.143 16.523 2.535 1.00 92.88 179 GLU A N 1
ATOM 1402 C CA . GLU A 1 179 ? 1.253 16.608 2.964 1.00 92.88 179 GLU A CA 1
ATOM 1403 C C . GLU A 1 179 ? 1.623 15.545 4.018 1.00 92.88 179 GLU A C 1
ATOM 1405 O O . GLU A 1 179 ? 2.712 14.971 3.912 1.00 92.88 179 GLU A O 1
ATOM 1410 N N . PRO A 1 180 ? 0.755 15.202 4.997 1.00 92.38 180 PRO A N 1
ATOM 1411 C CA . PRO A 1 180 ? 1.041 14.113 5.927 1.00 92.38 180 PRO A CA 1
ATOM 1412 C C . PRO A 1 180 ? 1.209 12.752 5.237 1.00 92.38 180 PRO A C 1
ATOM 1414 O O . PRO A 1 180 ? 2.104 11.997 5.617 1.00 92.38 180 PRO A O 1
ATOM 1417 N N . LEU A 1 181 ? 0.421 12.460 4.191 1.00 93.81 181 LEU A N 1
ATOM 1418 C CA . LEU A 1 181 ? 0.525 11.203 3.437 1.00 93.81 181 LEU A CA 1
ATOM 1419 C C . LEU A 1 181 ? 1.828 11.127 2.641 1.00 93.81 181 LEU A C 1
ATOM 1421 O O . LEU A 1 181 ? 2.464 10.080 2.613 1.00 93.81 181 LEU A O 1
ATOM 1425 N N . TYR A 1 182 ? 2.297 12.246 2.088 1.00 95.44 182 TYR A N 1
ATOM 1426 C CA . TYR A 1 182 ? 3.613 12.302 1.450 1.00 95.44 182 TYR A CA 1
ATOM 1427 C C . TYR A 1 182 ? 4.740 11.961 2.439 1.00 95.44 182 TYR A C 1
ATOM 1429 O O . TYR A 1 182 ? 5.631 11.159 2.151 1.00 95.44 182 TYR A O 1
ATOM 1437 N N . ILE A 1 183 ? 4.710 12.565 3.634 1.00 94.50 183 ILE A N 1
ATOM 1438 C CA . ILE A 1 183 ? 5.721 12.318 4.676 1.00 94.50 183 ILE A CA 1
ATOM 1439 C C . ILE A 1 183 ? 5.652 10.865 5.154 1.00 94.50 183 ILE A C 1
ATOM 1441 O O . ILE A 1 183 ? 6.693 10.247 5.403 1.00 94.50 183 ILE A O 1
ATOM 1445 N N . ARG A 1 184 ? 4.437 10.320 5.273 1.00 93.56 184 ARG A N 1
ATOM 1446 C CA . ARG A 1 184 ? 4.199 8.914 5.582 1.00 93.56 184 ARG A CA 1
ATOM 1447 C C . ARG A 1 184 ? 4.799 8.005 4.512 1.00 93.56 184 ARG A C 1
ATOM 1449 O O . ARG A 1 184 ? 5.597 7.149 4.881 1.00 93.56 184 ARG A O 1
ATOM 1456 N N . ARG A 1 185 ? 4.515 8.232 3.227 1.00 94.00 185 ARG A N 1
ATOM 1457 C CA . ARG A 1 185 ? 5.030 7.400 2.132 1.00 94.00 185 ARG A CA 1
ATOM 1458 C C . ARG A 1 185 ? 6.557 7.375 2.106 1.00 94.00 185 ARG A C 1
ATOM 1460 O O . ARG A 1 185 ? 7.151 6.308 2.022 1.00 94.00 185 ARG A O 1
ATOM 1467 N N . ALA A 1 186 ? 7.210 8.523 2.300 1.00 94.75 186 ALA A N 1
ATOM 1468 C CA . ALA A 1 186 ? 8.672 8.589 2.396 1.00 94.75 186 ALA A CA 1
ATOM 1469 C C . ALA A 1 186 ? 9.246 7.844 3.621 1.00 94.75 186 ALA A C 1
ATOM 1471 O O . ALA A 1 186 ? 10.390 7.399 3.602 1.00 94.75 186 ALA A O 1
ATOM 1472 N N . ARG A 1 187 ? 8.484 7.736 4.718 1.00 93.88 187 ARG A N 1
ATOM 1473 C CA . ARG A 1 187 ? 8.851 6.927 5.891 1.00 93.88 187 ARG A CA 1
ATOM 1474 C C . ARG A 1 187 ? 8.675 5.433 5.602 1.00 93.88 187 ARG A C 1
ATOM 1476 O O . ARG A 1 187 ? 9.564 4.669 5.956 1.00 93.88 187 ARG A O 1
ATOM 1483 N N . GLU A 1 188 ? 7.575 5.038 4.970 1.00 93.88 188 GLU A N 1
ATOM 1484 C CA . GLU A 1 188 ? 7.280 3.638 4.632 1.00 93.88 188 GLU A CA 1
ATOM 1485 C C . GLU A 1 188 ? 8.230 3.080 3.575 1.00 93.88 188 GLU A C 1
ATOM 1487 O O . GLU A 1 188 ? 8.736 1.982 3.757 1.00 93.88 188 GLU A O 1
ATOM 1492 N N . LEU A 1 189 ? 8.562 3.852 2.534 1.00 94.12 189 LEU A N 1
ATOM 1493 C CA . LEU A 1 189 ? 9.534 3.438 1.516 1.00 94.12 189 LEU A CA 1
ATOM 1494 C C . LEU A 1 189 ? 10.871 2.994 2.133 1.00 94.12 189 LEU A C 1
ATOM 1496 O O . LEU A 1 189 ? 11.539 2.110 1.612 1.00 94.12 189 LEU A O 1
ATOM 1500 N N . ILE A 1 190 ? 11.257 3.598 3.256 1.00 95.62 190 ILE A N 1
ATOM 1501 C CA . ILE A 1 190 ? 12.486 3.236 3.956 1.00 95.62 190 ILE A CA 1
ATOM 1502 C C . ILE A 1 190 ? 12.229 2.089 4.928 1.00 95.62 190 ILE A C 1
ATOM 1504 O O . ILE A 1 190 ? 12.920 1.085 4.858 1.00 95.62 190 ILE A O 1
ATOM 1508 N N . GLY A 1 191 ? 11.257 2.247 5.830 1.00 94.50 191 GLY A N 1
ATOM 1509 C CA . GLY A 1 191 ? 11.125 1.382 7.004 1.00 94.50 191 GLY A CA 1
ATOM 1510 C C . GLY A 1 191 ? 10.132 0.229 6.908 1.00 94.50 191 GLY A C 1
ATOM 1511 O O . GLY A 1 191 ? 10.053 -0.560 7.842 1.00 94.50 191 GLY A O 1
ATOM 1512 N N . HIS A 1 192 ? 9.327 0.145 5.851 1.00 93.50 192 HIS A N 1
ATOM 1513 C CA . HIS A 1 192 ? 8.351 -0.932 5.714 1.00 93.50 192 HIS A CA 1
ATOM 1514 C C . HIS A 1 192 ? 9.041 -2.241 5.298 1.00 93.50 192 HIS A C 1
ATOM 1516 O O . HIS A 1 192 ? 9.959 -2.222 4.477 1.00 93.50 192 HIS A O 1
ATOM 1522 N N . GLY A 1 193 ? 8.561 -3.379 5.815 1.00 93.56 193 GLY A N 1
ATOM 1523 C CA . GLY A 1 193 ? 9.104 -4.716 5.510 1.00 93.56 193 GLY A CA 1
ATOM 1524 C C . GLY A 1 193 ? 8.939 -5.154 4.047 1.00 93.56 193 GLY A C 1
ATOM 1525 O O . GLY A 1 193 ? 9.613 -6.058 3.587 1.00 93.56 193 GLY A O 1
ATOM 1526 N N . GLU A 1 194 ? 8.095 -4.457 3.292 1.00 90.88 194 GLU A N 1
ATOM 1527 C CA . GLU A 1 194 ? 7.910 -4.655 1.842 1.00 90.88 194 GLU A CA 1
ATOM 1528 C C . GLU A 1 194 ? 8.666 -3.602 1.009 1.00 90.88 194 GLU A C 1
ATOM 1530 O O . GLU A 1 194 ? 8.383 -3.406 -0.174 1.00 90.88 194 GLU A O 1
ATOM 1535 N N . CYS A 1 195 ? 9.551 -2.821 1.635 1.00 94.12 195 CYS A N 1
ATOM 1536 C CA . CYS A 1 195 ? 10.315 -1.750 0.995 1.00 94.12 195 CYS A CA 1
ATOM 1537 C C . CYS A 1 195 ? 11.809 -1.869 1.356 1.00 94.12 195 CYS A C 1
ATOM 1539 O O . CYS A 1 195 ? 12.300 -2.980 1.512 1.00 94.12 195 CYS A O 1
ATOM 1541 N N . ILE A 1 196 ? 12.563 -0.764 1.436 1.00 94.88 196 ILE A N 1
ATOM 1542 C CA . ILE A 1 196 ? 14.038 -0.805 1.455 1.00 94.88 196 ILE A CA 1
ATOM 1543 C C . ILE A 1 196 ? 14.596 -1.654 2.604 1.00 94.88 196 ILE A C 1
ATOM 1545 O O . ILE A 1 196 ? 15.394 -2.542 2.331 1.00 94.88 196 ILE A O 1
ATOM 1549 N N . MET A 1 197 ? 14.176 -1.424 3.853 1.00 96.06 197 MET A N 1
ATOM 1550 C CA . MET A 1 197 ? 14.686 -2.194 4.999 1.00 96.06 197 MET A CA 1
ATOM 1551 C C . MET A 1 197 ? 14.363 -3.688 4.883 1.00 96.06 197 MET A C 1
ATOM 1553 O O . MET A 1 197 ? 15.255 -4.513 5.028 1.00 96.06 197 MET A O 1
ATOM 1557 N N . GLY A 1 198 ? 13.128 -4.052 4.527 1.00 95.69 198 GLY A N 1
ATOM 1558 C CA . GLY A 1 198 ? 12.787 -5.469 4.370 1.00 95.69 198 GLY A CA 1
ATOM 1559 C C . GLY A 1 198 ? 13.467 -6.145 3.176 1.00 95.69 198 GLY A C 1
ATOM 1560 O O . GLY A 1 198 ? 13.837 -7.315 3.254 1.00 95.69 198 GLY A O 1
ATOM 1561 N N . LEU A 1 199 ? 13.714 -5.405 2.088 1.00 93.94 199 LEU A N 1
ATOM 1562 C CA . LEU A 1 199 ? 14.538 -5.895 0.983 1.00 93.94 199 LEU A CA 1
ATOM 1563 C C . LEU A 1 199 ? 15.983 -6.112 1.429 1.00 93.94 199 LEU A C 1
ATOM 1565 O O . LEU A 1 199 ? 16.557 -7.131 1.067 1.00 93.94 199 LEU A O 1
ATOM 1569 N N . ILE A 1 200 ? 16.561 -5.204 2.217 1.00 95.25 200 ILE A N 1
ATOM 1570 C CA . ILE A 1 200 ? 17.912 -5.357 2.773 1.00 95.25 200 ILE A CA 1
ATOM 1571 C C . ILE A 1 200 ? 17.991 -6.586 3.683 1.00 95.25 200 ILE A C 1
ATOM 1573 O O . ILE A 1 200 ? 18.898 -7.396 3.504 1.00 95.25 200 ILE A O 1
ATOM 1577 N N . ASP A 1 201 ? 17.008 -6.792 4.562 1.00 94.62 201 ASP A N 1
ATOM 1578 C CA . ASP A 1 201 ? 16.932 -7.969 5.440 1.00 94.62 201 ASP A CA 1
ATOM 1579 C C . ASP A 1 201 ? 16.866 -9.296 4.659 1.00 94.62 201 ASP A C 1
ATOM 1581 O O . ASP A 1 201 ? 17.229 -10.350 5.181 1.00 94.62 201 ASP A O 1
ATOM 1585 N N . SER A 1 202 ? 16.418 -9.264 3.397 1.00 94.00 202 SER A N 1
ATOM 1586 C CA . SER A 1 202 ? 16.357 -10.450 2.537 1.00 94.00 202 SER A CA 1
ATOM 1587 C C . SER A 1 202 ? 17.700 -10.840 1.901 1.00 94.00 202 SER A C 1
ATOM 1589 O O . SER A 1 202 ? 17.807 -11.935 1.339 1.00 94.00 202 SER A O 1
ATOM 1591 N N . TYR A 1 203 ? 18.729 -9.981 1.968 1.00 93.69 203 TYR A N 1
ATOM 1592 C CA . TYR A 1 203 ? 20.043 -10.289 1.398 1.00 93.69 203 TYR A CA 1
ATOM 1593 C C . TYR A 1 203 ? 20.752 -11.362 2.237 1.00 93.69 203 TYR A C 1
ATOM 1595 O O . TYR A 1 203 ? 20.857 -11.231 3.458 1.00 93.69 203 TYR A O 1
ATOM 1603 N N . PRO A 1 204 ? 21.286 -12.426 1.610 1.00 92.06 204 PRO A N 1
ATOM 1604 C CA . PRO A 1 204 ? 22.051 -13.426 2.335 1.00 92.06 204 PRO A CA 1
ATOM 1605 C C . PRO A 1 204 ? 23.378 -12.835 2.843 1.00 92.06 204 PRO A C 1
ATOM 1607 O O . PRO A 1 204 ? 23.972 -11.977 2.184 1.00 92.06 204 PRO A O 1
ATOM 1610 N N . PRO A 1 205 ? 23.894 -13.323 3.983 1.00 89.56 205 PRO A N 1
ATOM 1611 C CA . PRO A 1 205 ? 25.185 -12.883 4.494 1.00 89.56 205 PRO A CA 1
ATOM 1612 C C . PRO A 1 205 ? 26.333 -13.329 3.573 1.00 89.56 205 PRO A C 1
ATOM 1614 O O . PRO A 1 205 ? 26.274 -14.390 2.949 1.00 89.56 205 PRO A O 1
ATOM 1617 N N . GLY A 1 206 ? 27.415 -12.545 3.541 1.00 87.00 206 GLY A N 1
ATOM 1618 C CA . GLY A 1 206 ? 28.659 -12.911 2.850 1.00 87.00 206 GLY A CA 1
ATOM 1619 C C . GLY A 1 206 ? 28.692 -12.648 1.339 1.00 87.00 206 GLY A C 1
ATOM 1620 O O . GLY A 1 206 ? 29.540 -13.214 0.651 1.00 87.00 206 GLY A O 1
ATOM 1621 N N . LEU A 1 207 ? 27.803 -11.803 0.807 1.00 92.12 207 LEU A N 1
ATOM 1622 C CA . LEU A 1 207 ? 27.867 -11.361 -0.589 1.00 92.12 207 LEU A CA 1
ATOM 1623 C C . LEU A 1 207 ? 28.982 -10.329 -0.798 1.00 92.12 207 LEU A C 1
ATOM 1625 O O . LEU A 1 207 ? 28.942 -9.245 -0.229 1.00 92.12 207 LEU A O 1
ATOM 1629 N N . GLU A 1 208 ? 29.940 -10.632 -1.674 1.00 91.12 208 GLU A N 1
ATOM 1630 C CA . GLU A 1 208 ? 31.072 -9.735 -1.965 1.00 91.12 208 GLU A CA 1
ATOM 1631 C C . GLU A 1 208 ? 30.634 -8.421 -2.639 1.00 91.12 208 GLU A C 1
ATOM 1633 O O . GLU A 1 208 ? 31.190 -7.362 -2.372 1.00 91.12 208 GLU A O 1
ATOM 1638 N N . TYR A 1 209 ? 29.607 -8.470 -3.491 1.00 87.50 209 TYR A N 1
ATOM 1639 C CA . TYR A 1 209 ? 29.108 -7.310 -4.244 1.00 87.50 209 TYR A CA 1
ATOM 1640 C C . TYR A 1 209 ? 28.032 -6.494 -3.504 1.00 87.50 209 TYR A C 1
ATOM 1642 O O . TYR A 1 209 ? 27.573 -5.477 -4.024 1.00 87.50 209 TYR A O 1
ATOM 1650 N N . ALA A 1 210 ? 27.590 -6.957 -2.333 1.00 92.56 210 ALA A N 1
ATOM 1651 C CA . ALA A 1 210 ? 26.555 -6.328 -1.512 1.00 92.56 210 ALA A CA 1
ATOM 1652 C C . ALA A 1 210 ? 26.767 -6.710 -0.039 1.00 92.56 210 ALA A C 1
ATOM 1654 O O . ALA A 1 210 ? 25.919 -7.349 0.582 1.00 92.56 210 ALA A O 1
ATOM 1655 N N . ASP A 1 211 ? 27.941 -6.372 0.489 1.00 93.88 211 ASP A N 1
ATOM 1656 C CA . ASP A 1 211 ? 28.294 -6.666 1.874 1.00 93.88 211 ASP A CA 1
ATOM 1657 C C . ASP A 1 211 ? 27.498 -5.806 2.875 1.00 93.88 211 ASP A C 1
ATOM 1659 O O . ASP A 1 211 ? 26.844 -4.819 2.522 1.00 93.88 211 ASP A O 1
ATOM 1663 N N . GLU A 1 212 ? 27.566 -6.165 4.159 1.00 93.44 212 GLU A N 1
ATOM 1664 C CA . GLU A 1 212 ? 26.854 -5.452 5.230 1.00 93.44 212 GLU A CA 1
ATOM 1665 C C . GLU A 1 212 ? 27.215 -3.960 5.280 1.00 93.44 212 GLU A C 1
ATOM 1667 O O . GLU A 1 212 ? 26.358 -3.118 5.547 1.00 93.44 212 GLU A O 1
ATOM 1672 N N . GLY A 1 213 ? 28.475 -3.614 4.988 1.00 94.69 213 GLY A N 1
ATOM 1673 C CA . GLY A 1 213 ? 28.928 -2.226 4.925 1.00 94.69 213 GLY A CA 1
ATOM 1674 C C . GLY A 1 213 ? 28.224 -1.436 3.821 1.00 94.69 213 GLY A C 1
ATOM 1675 O O . GLY A 1 213 ? 27.765 -0.316 4.054 1.00 94.69 213 GLY A O 1
ATOM 1676 N N . THR A 1 214 ? 28.084 -2.035 2.639 1.00 95.12 214 THR A N 1
ATOM 1677 C CA . THR A 1 214 ? 27.368 -1.458 1.498 1.00 95.12 214 THR A CA 1
ATOM 1678 C C . THR A 1 214 ? 25.885 -1.276 1.806 1.00 95.12 214 THR A C 1
ATOM 1680 O O . THR A 1 214 ? 25.342 -0.192 1.579 1.00 95.12 214 THR A O 1
ATOM 1683 N N . LEU A 1 215 ? 25.228 -2.301 2.359 1.00 95.69 215 LEU A N 1
ATOM 1684 C CA . LEU A 1 215 ? 23.805 -2.246 2.710 1.00 95.69 215 LEU A CA 1
ATOM 1685 C C . LEU A 1 215 ? 23.531 -1.180 3.784 1.00 95.69 215 LEU A C 1
ATOM 1687 O O . LEU A 1 215 ? 22.636 -0.350 3.619 1.00 95.69 215 LEU A O 1
ATOM 1691 N N . MET A 1 216 ? 24.369 -1.111 4.821 1.00 95.81 216 MET A N 1
ATOM 1692 C CA . MET A 1 216 ? 24.289 -0.078 5.859 1.00 95.81 216 MET A CA 1
ATOM 1693 C C . MET A 1 216 ? 24.457 1.334 5.283 1.00 95.81 216 MET A C 1
ATOM 1695 O O . MET A 1 216 ? 23.755 2.267 5.678 1.00 95.81 216 MET A O 1
ATOM 1699 N N . GLU A 1 217 ? 25.377 1.520 4.336 1.00 96.56 217 GLU A N 1
ATOM 1700 C CA . GLU A 1 217 ? 25.578 2.817 3.688 1.00 96.56 217 GLU A CA 1
ATOM 1701 C C . GLU A 1 217 ? 24.365 3.226 2.838 1.00 96.56 217 GLU A C 1
ATOM 1703 O O . GLU A 1 217 ? 23.981 4.401 2.831 1.00 96.56 217 GLU A O 1
ATOM 1708 N N . ILE A 1 218 ? 23.708 2.273 2.168 1.00 96.00 218 ILE A N 1
ATOM 1709 C CA . ILE A 1 218 ? 22.444 2.519 1.461 1.00 96.00 218 ILE A CA 1
ATOM 1710 C C . ILE A 1 218 ? 21.380 3.026 2.443 1.00 96.00 218 ILE A C 1
ATOM 1712 O O . ILE A 1 218 ? 20.792 4.085 2.202 1.00 96.00 218 ILE A O 1
ATOM 1716 N N . GLU A 1 219 ? 21.180 2.356 3.581 1.00 96.25 219 GLU A N 1
ATOM 1717 C CA . GLU A 1 219 ? 20.210 2.794 4.595 1.00 96.25 219 GLU A CA 1
ATOM 1718 C C . GLU A 1 219 ? 20.508 4.199 5.124 1.00 96.25 219 GLU A C 1
ATOM 1720 O O . GLU A 1 219 ? 19.607 5.042 5.218 1.00 96.25 219 GLU A O 1
ATOM 1725 N N . ARG A 1 220 ? 21.781 4.494 5.424 1.00 97.62 220 ARG A N 1
ATOM 1726 C CA . ARG A 1 220 ? 22.210 5.826 5.878 1.00 97.62 220 ARG A CA 1
ATOM 1727 C C . ARG A 1 220 ? 21.840 6.898 4.857 1.00 97.62 220 ARG A C 1
ATOM 1729 O O . ARG A 1 220 ? 21.227 7.906 5.224 1.00 97.62 220 ARG A O 1
ATOM 1736 N N . LYS A 1 221 ? 22.127 6.664 3.573 1.00 97.75 221 LYS A N 1
ATOM 1737 C CA . LYS A 1 221 ? 21.753 7.587 2.489 1.00 97.75 221 LYS A CA 1
ATOM 1738 C C . LYS A 1 221 ? 20.243 7.758 2.381 1.00 97.75 221 LYS A C 1
ATOM 1740 O O . LYS A 1 221 ? 19.771 8.887 2.217 1.00 97.75 221 LYS A O 1
ATOM 1745 N N . CYS A 1 222 ? 19.471 6.682 2.509 1.00 97.00 222 CYS A N 1
ATOM 1746 C CA . CYS A 1 222 ? 18.011 6.745 2.508 1.00 97.00 222 CYS A CA 1
ATOM 1747 C C . CYS A 1 222 ? 17.483 7.625 3.652 1.00 97.00 222 CYS A C 1
ATOM 1749 O O . CYS A 1 222 ? 16.644 8.502 3.421 1.00 97.00 222 CYS A O 1
ATOM 1751 N N . ILE A 1 223 ? 18.020 7.474 4.868 1.00 96.88 223 ILE A N 1
ATOM 1752 C CA . ILE A 1 223 ? 17.650 8.303 6.025 1.00 96.88 223 ILE A CA 1
ATOM 1753 C C . ILE A 1 223 ? 17.952 9.781 5.758 1.00 96.88 223 ILE A C 1
ATOM 1755 O O . ILE A 1 223 ? 17.092 10.637 5.991 1.00 96.88 223 ILE A O 1
ATOM 1759 N N . GLU A 1 224 ? 19.137 10.106 5.239 1.00 97.38 224 GLU A N 1
ATOM 1760 C CA . GLU A 1 224 ? 19.494 11.484 4.887 1.00 97.38 224 GLU A CA 1
ATOM 1761 C C . GLU A 1 224 ? 18.528 12.082 3.856 1.00 97.38 224 GLU A C 1
ATOM 1763 O O . GLU A 1 224 ? 18.018 13.198 4.032 1.00 97.38 224 GLU A O 1
ATOM 1768 N N . TRP A 1 225 ? 18.222 11.331 2.796 1.00 96.19 225 TRP A N 1
ATOM 1769 C CA . TRP A 1 225 ? 17.274 11.755 1.770 1.00 96.19 225 TRP A CA 1
ATOM 1770 C C . TRP A 1 225 ? 15.865 11.940 2.319 1.00 96.19 225 TRP A C 1
ATOM 1772 O O . TRP A 1 225 ? 15.213 12.922 1.960 1.00 96.19 225 TRP A O 1
ATOM 1782 N N . ARG A 1 226 ? 15.411 11.108 3.262 1.00 96.38 226 ARG A N 1
ATOM 1783 C CA . ARG A 1 226 ? 14.115 11.285 3.935 1.00 96.38 226 ARG A CA 1
ATOM 1784 C C . ARG A 1 226 ? 13.974 12.671 4.559 1.00 96.38 226 ARG A C 1
ATOM 1786 O O . ARG A 1 226 ? 12.932 13.316 4.419 1.00 96.38 226 ARG A O 1
ATOM 1793 N N . TRP A 1 227 ? 15.017 13.161 5.235 1.00 97.19 227 TRP A N 1
ATOM 1794 C CA . TRP A 1 227 ? 15.016 14.495 5.853 1.00 97.19 227 TRP A CA 1
ATOM 1795 C C . TRP A 1 227 ? 14.935 15.629 4.831 1.00 97.19 227 TRP A C 1
ATOM 1797 O O . TRP A 1 227 ? 14.382 16.692 5.138 1.00 97.19 227 TRP A O 1
ATOM 1807 N N . ARG A 1 228 ? 15.451 15.404 3.619 1.00 96.38 228 ARG A N 1
ATOM 1808 C CA . ARG A 1 228 ? 15.338 16.337 2.492 1.00 96.38 228 ARG A CA 1
ATOM 1809 C C . ARG A 1 228 ? 13.945 16.274 1.868 1.00 96.38 228 ARG A C 1
ATOM 1811 O O . ARG A 1 228 ? 13.312 17.315 1.703 1.00 96.38 228 ARG A O 1
ATOM 1818 N N . LEU A 1 229 ? 13.456 15.072 1.562 1.00 95.75 229 LEU A N 1
ATOM 1819 C CA . LEU A 1 229 ? 12.183 14.847 0.880 1.00 95.75 229 LEU A CA 1
ATOM 1820 C C . LEU A 1 229 ? 10.996 15.304 1.717 1.00 95.75 229 LEU A C 1
ATOM 1822 O O . LEU A 1 229 ? 10.124 15.968 1.172 1.00 95.75 229 LEU A O 1
ATOM 1826 N N . LYS A 1 230 ? 10.975 15.059 3.034 1.00 95.00 230 LYS A N 1
ATOM 1827 C CA . LYS A 1 230 ? 9.832 15.442 3.884 1.00 95.00 230 LYS A CA 1
ATOM 1828 C C . LYS A 1 230 ? 9.510 16.945 3.870 1.00 95.00 230 LYS A C 1
ATOM 1830 O O . LYS A 1 230 ? 8.388 17.333 4.166 1.00 95.00 230 LYS A O 1
ATOM 1835 N N . LYS A 1 231 ? 10.483 17.800 3.524 1.00 96.81 231 LYS A N 1
ATOM 1836 C CA . LYS A 1 231 ? 10.305 19.259 3.377 1.00 96.81 231 LYS A CA 1
ATOM 1837 C C . LYS A 1 231 ? 9.704 19.657 2.022 1.00 96.81 231 LYS A C 1
ATOM 1839 O O . LYS A 1 231 ? 9.468 20.834 1.775 1.00 96.81 231 LYS A O 1
ATOM 1844 N N . LYS A 1 232 ? 9.492 18.688 1.132 1.00 97.00 232 LYS A N 1
ATOM 1845 C CA . LYS A 1 232 ? 8.970 18.862 -0.225 1.00 97.00 232 LYS A CA 1
ATOM 1846 C C . LYS A 1 232 ? 7.567 18.285 -0.390 1.00 97.00 232 LYS A C 1
ATOM 1848 O O . LYS A 1 232 ? 7.171 17.966 -1.501 1.00 97.00 232 LYS A O 1
ATOM 1853 N N . ALA A 1 233 ? 6.805 18.191 0.700 1.00 96.00 233 ALA A N 1
ATOM 1854 C CA . ALA A 1 233 ? 5.466 17.608 0.691 1.00 96.00 233 ALA A CA 1
ATOM 1855 C C . ALA A 1 233 ? 4.477 18.317 -0.258 1.00 96.00 233 ALA A C 1
ATOM 1857 O O . ALA A 1 233 ? 3.528 17.695 -0.713 1.00 96.00 233 ALA A O 1
ATOM 1858 N N . TYR A 1 234 ? 4.755 19.565 -0.659 1.00 95.50 234 TYR A N 1
ATOM 1859 C CA . TYR A 1 234 ? 4.031 20.269 -1.729 1.00 95.50 234 TYR A CA 1
ATOM 1860 C C . TYR A 1 234 ? 4.088 19.561 -3.099 1.00 95.50 234 TYR A C 1
ATOM 1862 O O . TYR A 1 234 ? 3.349 19.922 -4.010 1.00 95.50 234 TYR A O 1
ATOM 1870 N N . ARG A 1 235 ? 4.982 18.578 -3.277 1.00 96.38 235 ARG A N 1
ATOM 1871 C CA . ARG A 1 235 ? 5.075 17.737 -4.480 1.00 96.38 235 ARG A CA 1
ATOM 1872 C C . ARG A 1 235 ? 4.088 16.577 -4.490 1.00 96.38 235 ARG A C 1
ATOM 1874 O O . ARG A 1 235 ? 4.004 15.902 -5.513 1.00 96.38 235 ARG A O 1
ATOM 1881 N N . CYS A 1 236 ? 3.376 16.350 -3.383 1.00 97.81 236 CYS A N 1
ATOM 1882 C CA . CYS A 1 236 ? 2.433 15.252 -3.234 1.00 97.81 236 CYS A CA 1
ATOM 1883 C C . CYS A 1 236 ? 1.496 15.166 -4.438 1.00 97.81 236 CYS A C 1
ATOM 1885 O O . CYS A 1 236 ? 0.808 16.127 -4.796 1.00 97.81 236 CYS A O 1
ATOM 1887 N N . ALA A 1 237 ? 1.488 14.003 -5.070 1.00 98.00 237 ALA A N 1
ATOM 1888 C CA . ALA A 1 237 ? 0.631 13.704 -6.197 1.00 98.00 237 ALA A CA 1
ATOM 1889 C C . ALA A 1 237 ? 0.134 12.270 -6.094 1.00 98.00 237 ALA A C 1
ATOM 1891 O O . ALA A 1 237 ? 0.656 11.465 -5.316 1.00 98.00 237 ALA A O 1
ATOM 1892 N N . ARG A 1 238 ? -0.887 11.969 -6.888 1.00 97.94 238 ARG A N 1
ATOM 1893 C CA . ARG A 1 238 ? -1.325 10.599 -7.096 1.00 97.94 238 ARG A CA 1
ATOM 1894 C C . ARG A 1 238 ? -0.174 9.822 -7.737 1.00 97.94 238 ARG A C 1
ATOM 1896 O O . ARG A 1 238 ? 0.433 10.325 -8.676 1.00 97.94 238 ARG A O 1
ATOM 1903 N N . VAL A 1 239 ? 0.112 8.631 -7.224 1.00 97.75 239 VAL A N 1
ATOM 1904 C CA . VAL A 1 239 ? 1.167 7.726 -7.714 1.00 97.75 239 VAL A CA 1
ATOM 1905 C C . VAL A 1 239 ? 0.622 6.311 -7.887 1.00 97.75 239 VAL A C 1
ATOM 1907 O O . VAL A 1 239 ? -0.441 5.978 -7.344 1.00 97.75 239 VAL A O 1
ATOM 1910 N N . HIS A 1 240 ? 1.339 5.478 -8.633 1.00 97.56 240 HIS A N 1
ATOM 1911 C CA . HIS A 1 240 ? 1.152 4.032 -8.586 1.00 97.56 240 HIS A CA 1
ATOM 1912 C C . HIS A 1 240 ? 1.779 3.451 -7.310 1.00 97.56 240 HIS A C 1
ATOM 1914 O O . HIS A 1 240 ? 1.144 2.665 -6.616 1.00 97.56 240 HIS A O 1
ATOM 1920 N N . GLY A 1 241 ? 3.004 3.877 -6.986 1.00 93.81 241 GLY A N 1
ATOM 1921 C CA . GLY A 1 241 ? 3.773 3.436 -5.820 1.00 93.81 241 GLY A CA 1
ATOM 1922 C C . GLY A 1 241 ? 4.556 2.136 -6.032 1.00 93.81 241 GLY A C 1
ATOM 1923 O O . GLY A 1 241 ? 5.265 1.716 -5.122 1.00 93.81 241 GLY A O 1
ATOM 1924 N N . ASP A 1 242 ? 4.429 1.516 -7.211 1.00 95.31 242 ASP A N 1
ATOM 1925 C CA . ASP A 1 242 ? 5.141 0.284 -7.596 1.00 95.31 242 ASP A CA 1
ATOM 1926 C C . ASP A 1 242 ? 5.219 0.099 -9.125 1.00 95.31 242 ASP A C 1
ATOM 1928 O O . ASP A 1 242 ? 4.905 -0.951 -9.690 1.00 95.31 242 ASP A O 1
ATOM 1932 N N . PHE A 1 243 ? 5.513 1.192 -9.834 1.00 97.56 243 PHE A N 1
ATOM 1933 C CA . PHE A 1 243 ? 5.428 1.241 -11.292 1.00 97.56 243 PHE A CA 1
ATOM 1934 C C . PHE A 1 243 ? 6.672 0.640 -11.957 1.00 97.56 243 PHE A C 1
ATOM 1936 O O . PHE A 1 243 ? 7.635 1.345 -12.259 1.00 97.56 243 PHE A O 1
ATOM 1943 N N . HIS A 1 244 ? 6.655 -0.671 -12.198 1.00 97.38 244 HIS A N 1
ATOM 1944 C CA . HIS A 1 244 ? 7.767 -1.396 -12.816 1.00 97.38 244 HIS A CA 1
ATOM 1945 C C . HIS A 1 244 ? 7.295 -2.422 -13.865 1.00 97.38 244 HIS A C 1
ATOM 1947 O O . HIS A 1 244 ? 6.124 -2.807 -13.867 1.00 97.38 244 HIS A O 1
ATOM 1953 N N . PRO A 1 245 ? 8.187 -2.937 -14.738 1.00 98.31 245 PRO A N 1
ATOM 1954 C CA . PRO A 1 245 ? 7.802 -3.755 -15.894 1.00 98.31 245 PRO A CA 1
ATOM 1955 C C . PRO A 1 245 ? 6.988 -5.027 -15.602 1.00 98.31 245 PRO A C 1
ATOM 1957 O O . PRO A 1 245 ? 6.207 -5.458 -16.447 1.00 98.31 245 PRO A O 1
ATOM 1960 N N . TRP A 1 246 ? 7.131 -5.634 -14.421 1.00 97.81 246 TRP A N 1
ATOM 1961 C CA . TRP A 1 246 ? 6.326 -6.800 -14.020 1.00 97.81 246 TRP A CA 1
ATOM 1962 C C . TRP A 1 246 ? 4.870 -6.474 -13.654 1.00 97.81 246 TRP A C 1
ATOM 1964 O O . TRP A 1 246 ? 4.023 -7.353 -13.763 1.00 97.81 246 TRP A O 1
ATOM 1974 N N . ASN A 1 247 ? 4.561 -5.223 -13.302 1.00 98.12 247 ASN A N 1
ATOM 1975 C CA . ASN A 1 247 ? 3.214 -4.776 -12.927 1.00 98.12 247 ASN A CA 1
ATOM 1976 C C . ASN A 1 247 ? 2.453 -4.156 -14.108 1.00 98.12 247 ASN A C 1
ATOM 1978 O O . ASN A 1 247 ? 1.455 -3.469 -13.918 1.00 98.12 247 ASN A O 1
ATOM 1982 N N . ILE A 1 248 ? 2.928 -4.353 -15.339 1.00 98.56 248 ILE A N 1
ATOM 1983 C CA . ILE A 1 248 ? 2.355 -3.741 -16.539 1.00 98.56 248 ILE A CA 1
ATOM 1984 C C . ILE A 1 248 ? 2.114 -4.829 -17.567 1.00 98.56 248 ILE A C 1
ATOM 1986 O O . ILE A 1 248 ? 3.063 -5.453 -18.036 1.00 98.56 248 ILE A O 1
ATOM 1990 N N . LEU A 1 249 ? 0.853 -5.022 -17.944 1.00 98.62 249 LEU A N 1
ATOM 1991 C CA . LEU A 1 249 ? 0.455 -5.965 -18.981 1.00 98.62 249 LEU A CA 1
ATOM 1992 C C . LEU A 1 249 ? 0.064 -5.210 -20.246 1.00 98.62 249 LEU A C 1
ATOM 1994 O O . LEU A 1 249 ? -0.942 -4.505 -20.251 1.00 98.62 249 LEU A O 1
ATOM 1998 N N . PHE A 1 250 ? 0.825 -5.384 -21.323 1.00 98.56 250 PHE A N 1
ATOM 1999 C CA . PHE A 1 250 ? 0.444 -4.904 -22.648 1.00 98.56 250 PHE A CA 1
ATOM 2000 C C . PHE A 1 250 ? -0.427 -5.938 -23.357 1.00 98.56 250 PHE A C 1
ATOM 2002 O O . PHE A 1 250 ? -0.008 -7.083 -23.537 1.00 98.56 250 PHE A O 1
ATOM 2009 N N . ARG A 1 251 ? -1.613 -5.528 -23.809 1.00 96.06 251 ARG A N 1
ATOM 2010 C CA . ARG A 1 251 ? -2.504 -6.371 -24.620 1.00 96.06 251 ARG A CA 1
ATOM 2011 C C . ARG A 1 251 ? -2.075 -6.334 -26.080 1.00 96.06 251 ARG A C 1
ATOM 2013 O O . ARG A 1 251 ? -1.523 -7.302 -26.597 1.00 96.06 251 ARG A O 1
ATOM 2020 N N . GLU A 1 252 ? -2.244 -5.181 -26.717 1.00 95.81 252 GLU A N 1
ATOM 2021 C CA . GLU A 1 252 ? -1.892 -4.951 -28.116 1.00 95.81 252 GLU A CA 1
ATOM 2022 C C . GLU A 1 252 ? -1.393 -3.517 -28.308 1.00 95.81 252 GLU A C 1
ATOM 2024 O O . GLU A 1 252 ? -1.916 -2.580 -27.707 1.00 95.81 252 GLU A O 1
ATOM 2029 N N . GLY A 1 253 ? -0.360 -3.331 -29.137 1.00 97.75 253 GLY A N 1
ATOM 2030 C CA . GLY A 1 253 ? 0.215 -2.005 -29.372 1.00 97.75 253 GLY A CA 1
ATOM 2031 C C . GLY A 1 253 ? 0.611 -1.330 -28.056 1.00 97.75 253 GLY A C 1
ATOM 2032 O O . GLY A 1 253 ? 1.338 -1.922 -27.254 1.00 97.75 253 GLY A O 1
ATOM 2033 N N . THR A 1 254 ? 0.101 -0.121 -27.827 1.00 98.31 254 THR A N 1
ATOM 2034 C CA . THR A 1 254 ? 0.303 0.674 -26.606 1.00 98.31 254 THR A CA 1
ATOM 2035 C C . THR A 1 254 ? -0.819 0.530 -25.575 1.00 98.31 254 THR A C 1
ATOM 2037 O O . THR A 1 254 ? -0.826 1.278 -24.604 1.00 98.31 254 THR A O 1
ATOM 2040 N N . ASP A 1 255 ? -1.790 -0.363 -25.778 1.00 98.19 255 ASP A N 1
ATOM 2041 C CA . ASP A 1 255 ? -2.846 -0.620 -24.796 1.00 98.19 255 ASP A CA 1
ATOM 2042 C C . ASP A 1 255 ? -2.311 -1.516 -23.674 1.00 98.19 255 ASP A C 1
ATOM 2044 O O . ASP A 1 255 ? -1.826 -2.628 -23.920 1.00 98.19 255 ASP A O 1
ATOM 2048 N N . PHE A 1 256 ? -2.387 -1.024 -22.439 1.00 98.25 256 PHE A N 1
ATOM 2049 C CA . PHE A 1 256 ? -1.890 -1.730 -21.267 1.00 98.25 256 PHE A CA 1
ATOM 2050 C C . PHE A 1 256 ? -2.788 -1.559 -20.051 1.00 98.25 256 PHE A C 1
ATOM 2052 O O . PHE A 1 256 ? -3.647 -0.683 -19.974 1.00 98.25 256 PHE A O 1
ATOM 2059 N N . THR A 1 257 ? -2.566 -2.419 -19.069 1.00 98.25 257 THR A N 1
ATOM 2060 C CA . THR A 1 257 ? -3.171 -2.336 -17.744 1.00 98.25 257 THR A CA 1
ATOM 2061 C C . THR A 1 257 ? -2.080 -2.449 -16.691 1.00 98.25 257 THR A C 1
ATOM 2063 O O . THR A 1 257 ? -1.151 -3.245 -16.832 1.00 98.25 257 THR A O 1
ATOM 2066 N N . VAL A 1 258 ? -2.186 -1.627 -15.649 1.00 97.56 258 VAL A N 1
ATOM 2067 C CA . VAL A 1 258 ? -1.300 -1.684 -14.484 1.00 97.56 258 VAL A CA 1
ATOM 2068 C C . VAL A 1 258 ? -1.894 -2.580 -13.403 1.00 97.56 258 VAL A C 1
ATOM 2070 O O . VAL A 1 258 ? -3.115 -2.654 -13.248 1.00 97.56 258 VAL A O 1
ATOM 2073 N N . LEU A 1 259 ? -1.027 -3.242 -12.653 1.00 97.00 259 LEU A N 1
ATOM 2074 C CA . LEU A 1 259 ? -1.356 -4.158 -11.570 1.00 97.00 259 LEU A CA 1
ATOM 2075 C C . LEU A 1 259 ? -0.686 -3.696 -10.275 1.00 97.00 259 LEU A C 1
ATOM 2077 O O . LEU A 1 259 ? 0.270 -2.938 -10.311 1.00 97.00 259 LEU A O 1
ATOM 2081 N N . ASP A 1 260 ? -1.169 -4.205 -9.146 1.00 93.56 260 ASP A N 1
ATOM 2082 C CA . ASP A 1 260 ? -0.525 -4.070 -7.834 1.00 93.56 260 ASP A CA 1
ATOM 2083 C C . ASP A 1 260 ? -0.204 -2.627 -7.392 1.00 93.56 260 ASP A C 1
ATOM 2085 O O . ASP A 1 260 ? 0.926 -2.141 -7.402 1.00 93.56 260 ASP A O 1
ATOM 2089 N N . ARG A 1 261 ? -1.243 -1.934 -6.917 1.00 91.94 261 ARG A N 1
ATOM 2090 C CA . ARG A 1 261 ? -1.131 -0.602 -6.302 1.00 91.94 261 ARG A CA 1
ATOM 2091 C C . ARG A 1 261 ? -1.067 -0.672 -4.770 1.00 91.94 261 ARG A C 1
ATOM 2093 O O . ARG A 1 261 ? -1.658 0.159 -4.077 1.00 91.94 261 ARG A O 1
ATOM 2100 N N . SER A 1 262 ? -0.415 -1.696 -4.221 1.00 87.69 262 SER A N 1
ATOM 2101 C CA . SER A 1 262 ? -0.425 -1.993 -2.778 1.00 87.69 262 SER A CA 1
ATOM 2102 C C . SER A 1 262 ? 0.371 -1.003 -1.914 1.00 87.69 262 SER A C 1
ATOM 2104 O O . SER A 1 262 ? 0.169 -0.942 -0.702 1.00 87.69 262 SER A O 1
ATOM 2106 N N . ARG A 1 263 ? 1.232 -0.171 -2.514 1.00 89.69 263 ARG A N 1
ATOM 2107 C CA . ARG A 1 263 ? 2.166 0.728 -1.805 1.00 89.69 263 ARG A CA 1
ATOM 2108 C C . ARG A 1 263 ? 1.644 2.147 -1.545 1.00 89.69 263 ARG A C 1
ATOM 2110 O O . ARG A 1 263 ? 2.399 3.020 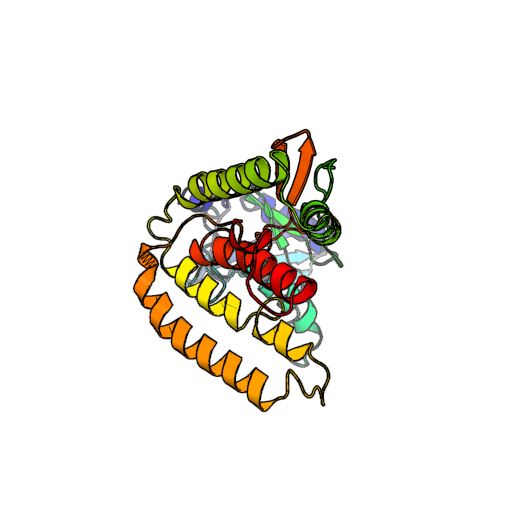-1.114 1.00 89.69 263 ARG A O 1
ATOM 2117 N N . GLY A 1 264 ? 0.347 2.363 -1.747 1.00 88.06 264 GLY A N 1
ATOM 2118 C CA . GLY A 1 264 ? -0.340 3.609 -1.421 1.00 88.06 264 GLY A CA 1
ATOM 2119 C C . GLY A 1 264 ? -0.556 4.533 -2.618 1.00 88.06 264 GLY A C 1
ATOM 2120 O O . GLY A 1 264 ? 0.110 4.461 -3.645 1.00 88.06 264 GLY A O 1
ATOM 2121 N N . GLU A 1 265 ? -1.542 5.418 -2.482 1.00 93.25 265 GLU A N 1
ATOM 2122 C CA . GLU A 1 265 ? -2.058 6.205 -3.605 1.00 93.25 265 GLU A CA 1
ATOM 2123 C C . GLU A 1 265 ? -1.459 7.609 -3.758 1.00 93.25 265 GLU A C 1
ATOM 2125 O O . GLU A 1 265 ? -1.589 8.197 -4.835 1.00 93.25 265 GLU A O 1
ATOM 2130 N N . TRP A 1 266 ? -0.811 8.138 -2.716 1.00 96.38 266 TRP A N 1
ATOM 2131 C CA . TRP A 1 266 ? -0.261 9.495 -2.669 1.00 96.38 266 TRP A CA 1
ATOM 2132 C C . TRP A 1 266 ? 1.211 9.473 -2.266 1.00 96.38 266 TRP A C 1
ATOM 2134 O O . TRP A 1 266 ? 1.580 8.843 -1.275 1.00 96.38 266 TRP A O 1
ATOM 2144 N N . GLY A 1 267 ? 2.054 10.193 -3.005 1.00 96.25 267 GLY A N 1
ATOM 2145 C CA . GLY A 1 267 ? 3.496 10.160 -2.782 1.00 96.25 267 GLY A CA 1
ATOM 2146 C C . GLY A 1 267 ? 4.286 11.143 -3.638 1.00 96.25 267 GLY A C 1
ATOM 2147 O O . GLY A 1 267 ? 3.767 12.168 -4.085 1.00 96.25 267 GLY A O 1
ATOM 2148 N N . GLU A 1 268 ? 5.570 10.838 -3.819 1.00 96.75 268 GLU A N 1
ATOM 2149 C CA . GLU A 1 268 ? 6.500 11.572 -4.682 1.00 96.75 268 GLU A CA 1
ATOM 2150 C C . GLU A 1 268 ? 6.464 10.965 -6.098 1.00 96.75 268 GLU A C 1
ATOM 2152 O O . GLU A 1 268 ? 6.860 9.812 -6.249 1.00 96.75 268 GLU A O 1
ATOM 2157 N N . PRO A 1 269 ? 6.038 11.711 -7.138 1.00 97.19 269 PRO A N 1
ATOM 2158 C CA . PRO A 1 269 ? 6.111 11.297 -8.546 1.00 97.19 269 PRO A CA 1
ATOM 2159 C C . PRO A 1 269 ? 7.433 10.668 -8.987 1.00 97.19 269 PRO A C 1
ATOM 2161 O O . PRO A 1 269 ? 7.450 9.766 -9.823 1.00 97.19 269 PRO A O 1
ATOM 2164 N N . ALA A 1 270 ? 8.550 11.148 -8.430 1.00 96.50 270 ALA A N 1
ATOM 2165 C CA . ALA A 1 270 ? 9.865 10.618 -8.764 1.00 96.50 270 ALA A CA 1
ATOM 2166 C C . ALA A 1 270 ? 10.049 9.142 -8.359 1.00 96.50 270 ALA A C 1
ATOM 2168 O O . ALA A 1 270 ? 10.941 8.504 -8.906 1.00 96.50 270 ALA A O 1
ATOM 2169 N N . ASP A 1 271 ? 9.226 8.605 -7.451 1.00 95.75 271 ASP A N 1
ATOM 2170 C CA . ASP A 1 271 ? 9.242 7.191 -7.054 1.00 95.75 271 ASP A CA 1
ATOM 2171 C C . ASP A 1 271 ? 8.821 6.285 -8.222 1.00 95.75 271 ASP A C 1
ATOM 2173 O O . ASP A 1 271 ? 9.589 5.421 -8.627 1.00 95.75 271 ASP A O 1
ATOM 2177 N N . ASP A 1 272 ? 7.675 6.559 -8.862 1.00 97.69 272 ASP A N 1
ATOM 2178 C CA . ASP A 1 272 ? 7.212 5.801 -10.039 1.00 97.69 272 ASP A CA 1
ATOM 2179 C C . ASP A 1 272 ? 8.209 5.895 -11.207 1.00 97.69 272 ASP A C 1
ATOM 2181 O O . ASP A 1 272 ? 8.486 4.911 -11.895 1.00 97.69 272 ASP A O 1
ATOM 2185 N N . LEU A 1 273 ? 8.774 7.088 -11.431 1.00 97.56 273 LEU A N 1
ATOM 2186 C CA . LEU A 1 273 ? 9.758 7.297 -12.493 1.00 97.56 273 LEU A CA 1
ATOM 2187 C C . LEU A 1 273 ? 11.057 6.529 -12.214 1.00 97.56 273 LEU A C 1
ATOM 2189 O O . LEU A 1 273 ? 11.600 5.894 -13.120 1.00 97.56 273 LEU A O 1
ATOM 2193 N N . ALA A 1 274 ? 11.567 6.580 -10.982 1.00 96.88 274 ALA A N 1
ATOM 2194 C CA . ALA A 1 274 ? 12.762 5.842 -10.585 1.00 96.88 274 ALA A CA 1
ATOM 2195 C C . ALA A 1 274 ? 12.530 4.324 -10.644 1.00 96.88 274 ALA A C 1
ATOM 2197 O O . ALA A 1 274 ? 13.379 3.611 -11.178 1.00 96.88 274 ALA A O 1
ATOM 2198 N N . ALA A 1 275 ? 11.373 3.849 -10.170 1.00 96.06 275 ALA A N 1
ATOM 2199 C CA . ALA A 1 275 ? 10.986 2.440 -10.194 1.00 96.06 275 ALA A CA 1
ATOM 2200 C C . ALA A 1 275 ? 10.941 1.872 -11.617 1.00 96.06 275 ALA A C 1
ATOM 2202 O O . ALA A 1 275 ? 11.369 0.741 -11.830 1.00 96.06 275 ALA A O 1
ATOM 2203 N N . MET A 1 276 ? 10.509 2.658 -12.608 1.00 97.94 276 MET A N 1
ATOM 2204 C CA . MET A 1 276 ? 10.569 2.249 -14.012 1.00 97.94 276 MET A CA 1
ATOM 2205 C C . MET A 1 276 ? 11.995 2.327 -14.567 1.00 97.94 276 MET A C 1
ATOM 2207 O O . MET A 1 276 ? 12.542 1.325 -15.027 1.00 97.94 276 MET A O 1
ATOM 2211 N N . THR A 1 277 ? 12.618 3.507 -14.505 1.00 97.38 277 THR A N 1
ATOM 2212 C CA . THR A 1 277 ? 13.875 3.803 -15.219 1.00 97.38 277 THR A CA 1
ATOM 2213 C C . THR A 1 277 ? 15.079 3.013 -14.717 1.00 97.38 277 THR A C 1
ATOM 2215 O O . THR A 1 277 ? 15.971 2.701 -15.509 1.00 97.38 277 THR A O 1
ATOM 2218 N N . ILE A 1 278 ? 15.105 2.612 -13.439 1.00 97.50 278 ILE A N 1
ATOM 2219 C CA . ILE A 1 278 ? 16.173 1.747 -12.916 1.00 97.50 278 ILE A CA 1
ATOM 2220 C C . ILE A 1 278 ? 16.256 0.420 -13.678 1.00 97.50 278 ILE A C 1
ATOM 2222 O O . ILE A 1 278 ? 17.345 -0.128 -13.831 1.00 97.50 278 ILE A O 1
ATOM 2226 N N . ASN A 1 279 ? 15.139 -0.061 -14.235 1.00 98.19 279 ASN A N 1
ATOM 2227 C CA . ASN A 1 279 ? 15.134 -1.272 -15.044 1.00 98.19 279 ASN A CA 1
ATOM 2228 C C . ASN A 1 279 ? 15.878 -1.064 -16.359 1.00 98.19 279 ASN A C 1
ATOM 2230 O O . ASN A 1 279 ? 16.689 -1.906 -16.716 1.00 98.19 279 ASN A O 1
ATOM 2234 N N . TYR A 1 280 ? 15.703 0.061 -17.054 1.00 98.06 280 TYR A N 1
ATOM 2235 C CA . TYR A 1 280 ? 16.452 0.319 -18.291 1.00 98.06 280 TYR A CA 1
ATOM 2236 C C . TYR A 1 280 ? 17.960 0.389 -18.026 1.00 98.06 280 TYR A C 1
ATOM 2238 O O . TYR A 1 280 ? 18.753 -0.186 -18.774 1.00 98.06 280 TYR A O 1
ATOM 2246 N N . LEU A 1 281 ? 18.357 1.000 -16.904 1.00 97.94 281 LEU A N 1
ATOM 2247 C CA . LEU A 1 281 ? 19.749 0.992 -16.450 1.00 97.94 281 LEU A CA 1
ATOM 2248 C C . LEU A 1 281 ? 20.240 -0.434 -16.178 1.00 97.94 281 LEU A C 1
ATOM 2250 O O . LEU A 1 281 ? 21.301 -0.821 -16.666 1.00 97.94 281 LEU A O 1
ATOM 2254 N N . PHE A 1 282 ? 19.462 -1.227 -15.443 1.00 97.25 282 PHE A N 1
ATOM 2255 C CA . PHE A 1 282 ? 19.809 -2.603 -15.106 1.00 97.25 282 PHE A CA 1
ATOM 2256 C C . PHE A 1 282 ? 19.942 -3.487 -16.351 1.00 97.25 282 PHE A C 1
ATOM 2258 O O . PHE A 1 282 ? 20.945 -4.180 -16.507 1.00 97.25 282 PHE A O 1
ATOM 2265 N N . TYR A 1 283 ? 18.994 -3.403 -17.282 1.00 98.25 283 TYR A N 1
ATOM 2266 C CA . TYR A 1 283 ? 19.034 -4.127 -18.550 1.00 98.25 283 TYR A CA 1
ATOM 2267 C C . TYR A 1 283 ? 20.235 -3.721 -19.413 1.00 98.25 283 TYR A C 1
ATOM 2269 O O . TYR A 1 283 ? 20.885 -4.589 -19.996 1.00 98.25 283 TYR A O 1
ATOM 2277 N N . SER A 1 284 ? 20.593 -2.433 -19.439 1.00 98.31 284 SER A N 1
ATOM 2278 C CA . SER A 1 284 ? 21.813 -1.970 -20.109 1.00 98.31 284 SER A CA 1
ATOM 2279 C C . SER A 1 284 ? 23.074 -2.568 -19.490 1.00 98.31 284 SER A C 1
ATOM 2281 O O . SER A 1 284 ? 23.944 -3.058 -20.209 1.00 98.31 284 SER A O 1
ATOM 2283 N N . LEU A 1 285 ? 23.172 -2.554 -18.158 1.00 97.88 285 LEU A N 1
ATOM 2284 C CA . LEU A 1 285 ? 24.317 -3.109 -17.437 1.00 97.88 285 LEU A CA 1
ATOM 2285 C C . LEU A 1 285 ? 24.436 -4.620 -17.653 1.00 97.88 285 LEU A C 1
ATOM 2287 O O . LEU A 1 285 ? 25.537 -5.113 -17.874 1.00 97.88 285 LEU A O 1
ATOM 2291 N N . GLN A 1 286 ? 23.317 -5.347 -17.664 1.00 97.31 286 GLN A N 1
ATOM 2292 C CA . GLN A 1 286 ? 23.308 -6.774 -17.988 1.00 97.31 286 GLN A CA 1
ATOM 2293 C C . GLN A 1 286 ? 23.771 -7.056 -19.422 1.00 97.31 286 GLN A C 1
ATOM 2295 O O . GLN A 1 286 ? 24.483 -8.029 -19.654 1.00 97.31 286 GLN A O 1
ATOM 2300 N N . ALA A 1 287 ? 23.344 -6.236 -20.384 1.00 97.12 287 ALA A N 1
ATOM 2301 C CA . ALA A 1 287 ? 23.635 -6.444 -21.798 1.00 97.12 287 ALA A CA 1
ATOM 2302 C C . ALA A 1 287 ? 25.069 -6.045 -22.180 1.00 97.12 287 ALA A C 1
ATOM 2304 O O . ALA A 1 287 ? 25.692 -6.701 -23.015 1.00 97.12 287 ALA A O 1
ATOM 2305 N N . TYR A 1 288 ? 25.584 -4.962 -21.591 1.00 97.25 288 TYR A N 1
ATOM 2306 C CA . TYR A 1 288 ? 26.788 -4.284 -22.083 1.00 97.25 288 TYR A CA 1
ATOM 2307 C C . TYR A 1 288 ? 27.838 -3.985 -21.009 1.00 97.25 288 TYR A C 1
ATOM 2309 O O . TYR A 1 288 ? 28.933 -3.553 -21.355 1.00 97.25 288 TYR A O 1
ATOM 2317 N N . GLY A 1 289 ? 27.531 -4.169 -19.721 1.00 97.19 289 GLY A N 1
ATOM 2318 C CA . GLY A 1 289 ? 28.405 -3.764 -18.612 1.00 97.19 289 GLY A CA 1
ATOM 2319 C C . GLY A 1 289 ? 28.496 -2.246 -18.398 1.00 97.19 289 GLY A C 1
ATOM 2320 O O . GLY A 1 289 ? 29.204 -1.791 -17.505 1.00 97.19 289 GLY A O 1
ATOM 2321 N N . GLU A 1 290 ? 27.773 -1.455 -19.193 1.00 97.44 290 GLU A N 1
ATOM 2322 C CA . GLU A 1 290 ? 27.741 0.007 -19.145 1.00 97.44 290 GLU A CA 1
ATOM 2323 C C . GLU A 1 290 ? 26.367 0.540 -19.586 1.00 97.44 290 GLU A C 1
ATOM 2325 O O . GLU A 1 290 ? 25.533 -0.196 -20.123 1.00 97.44 290 GLU A O 1
ATOM 2330 N N . ILE A 1 291 ? 26.115 1.835 -19.368 1.00 97.38 291 ILE A N 1
ATOM 2331 C CA . ILE A 1 291 ? 24.898 2.502 -19.850 1.00 97.38 291 ILE A CA 1
ATOM 2332 C C . ILE A 1 291 ? 25.070 2.829 -21.336 1.00 97.38 291 ILE A C 1
ATOM 2334 O O . ILE A 1 291 ? 25.833 3.726 -21.702 1.00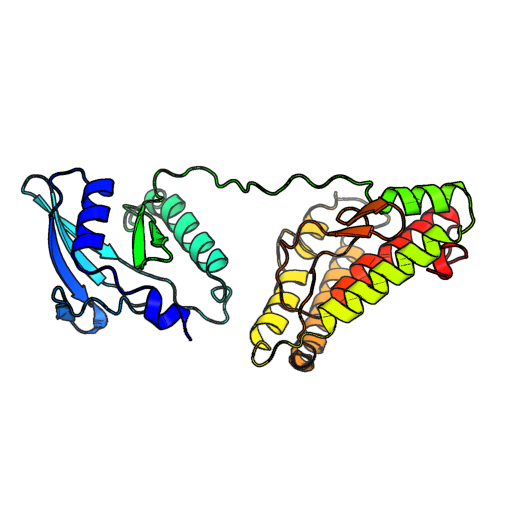 97.38 291 ILE A O 1
ATOM 2338 N N . LYS A 1 292 ? 24.329 2.128 -22.192 1.00 97.31 292 LYS A N 1
ATOM 2339 C CA . LYS A 1 292 ? 24.476 2.166 -23.646 1.00 97.31 292 LYS A CA 1
ATOM 2340 C C . LYS A 1 292 ? 23.128 2.010 -24.346 1.00 97.31 292 LYS A C 1
ATOM 2342 O O . LYS A 1 292 ? 22.159 1.511 -23.775 1.00 97.31 292 LYS A O 1
ATOM 2347 N N . ASP A 1 293 ? 23.065 2.466 -25.592 1.00 97.19 293 ASP A N 1
ATOM 2348 C CA . ASP A 1 293 ? 21.958 2.123 -26.483 1.00 97.19 293 ASP A CA 1
ATOM 2349 C C . ASP A 1 293 ? 21.845 0.593 -26.637 1.00 97.19 293 ASP A C 1
ATOM 2351 O O . ASP A 1 293 ? 22.872 -0.093 -26.606 1.00 97.19 293 ASP A O 1
ATOM 2355 N N . PRO A 1 294 ? 20.628 0.046 -26.811 1.00 96.50 294 PRO A N 1
ATOM 2356 C CA . PRO A 1 294 ? 19.355 0.751 -26.995 1.00 96.50 294 PRO A CA 1
ATOM 2357 C C . PRO A 1 294 ? 18.717 1.307 -25.712 1.00 96.50 294 PRO A C 1
ATOM 2359 O O . PRO A 1 294 ? 17.900 2.220 -25.791 1.00 96.50 294 PRO A O 1
ATOM 2362 N N . PHE A 1 295 ? 19.084 0.795 -24.536 1.00 98.06 295 PHE A N 1
ATOM 2363 C CA . PHE A 1 295 ? 18.405 1.120 -23.276 1.00 98.06 295 PHE A CA 1
ATOM 2364 C C . PHE A 1 295 ? 18.637 2.550 -22.795 1.00 98.06 295 PHE A C 1
ATOM 2366 O O . PHE A 1 295 ? 17.750 3.122 -22.183 1.00 98.06 295 PHE A O 1
ATOM 2373 N N . LYS A 1 296 ? 19.790 3.155 -23.104 1.00 97.00 296 LYS A N 1
ATOM 2374 C CA . LYS A 1 296 ? 20.066 4.569 -22.797 1.00 97.00 296 LYS A CA 1
ATOM 2375 C C . LYS A 1 296 ? 19.058 5.536 -23.439 1.00 97.00 296 LYS A C 1
ATOM 2377 O O . LYS A 1 296 ? 18.894 6.652 -22.950 1.00 97.00 296 LYS A O 1
ATOM 2382 N N . ARG A 1 297 ? 18.443 5.142 -24.559 1.00 95.81 297 ARG A N 1
ATOM 2383 C CA . ARG A 1 297 ? 17.459 5.951 -25.285 1.00 95.81 297 ARG A CA 1
ATOM 2384 C C . ARG A 1 297 ? 16.052 5.880 -24.674 1.00 95.81 297 ARG A C 1
ATOM 2386 O O . ARG A 1 297 ? 15.269 6.793 -24.938 1.00 95.81 297 ARG A O 1
ATOM 2393 N N . LEU A 1 298 ? 15.738 4.813 -23.935 1.00 93.75 298 LEU A N 1
ATOM 2394 C CA . LEU A 1 298 ? 14.474 4.631 -23.208 1.00 93.75 298 LEU A CA 1
ATOM 2395 C C . LEU A 1 298 ? 14.493 5.408 -21.886 1.00 93.75 298 LEU A C 1
ATOM 2397 O O . LEU A 1 298 ? 13.437 5.983 -21.545 1.00 93.75 298 LEU A O 1
#

Foldseek 3Di:
DVLLQQLQPDFLVLVQVAVCVLQNVPKHWDWKAFVVVRDTADRVRSSDPDAATKIWIWIQHPNDTDIDIDHHHDCDLPQNPDPVSRVVVQLVCQVCQCVDPPGDHRSFGWDRDSNNHIDTCRPPDDDDDDDDDDDFDQQVVVLVVCLVVVADDPLNVQLVVLLVVVLVVQQVAADDVCLSVQLVLLVCQQPPLVHLVVVLVPDDADDPVCHPVNSVVVSVVSVVVSVVRSVVSRSKTFDLQQQARRQWGDDDRNDIDGHDSPSDTIYHSVNNVCNHLVVLQVSCCVRPVGCDPPSVVD

Radius of gyration: 25.47 Å; chains: 1; bounding box: 63×37×66 Å

Secondary structure (DSSP, 8-state):
--HHHHTT---HHHHHHHHHHHH-TT-EEEEEEETTTTEE--TTT-TT--TT--EEEEEEETTEEEEEEE------TTT-SSHHHHHHHHHHHHHHHTTSTTSPPP---EEE-TTS-EEE-TT-------------EETHHHHHHHHHHSS--HHHHHHHHHHHHHHHHHHHSB-TT-HHHHHHHHHHHHHSTTSHHHHHHTSPTT-TTS-HHHHHHHHHHHHHHHHHHGGGGGG-EE--S--SGGGEEE-STT-EEE---TT-SEE-HHHHHHHHHHHHHHHHHHHHSSS-TTGGG-

pLDDT: mean 91.15, std 12.97, range [29.64, 98.75]